Protein AF-A0A197KH32-F1 (afdb_monomer)

Foldseek 3Di:
DDDDDDDDDDDDDPDPDPPDPPDPPPVVQVPPPLSVLLVVLVVLLVCCVVDLDLVSLVVSLVVNVVSLVVSVVPDDPDDDPVNVVSNVVSVVSNVVSVVSSVVNSVVNVVVVVPPDDDDDDDDDDDDDDDPPDPVVVVVVVVVVVVLVVQLVVLLVVVCVVVVVHLDDDPVRLVVSCVRSVHDSVVVVVVSVVCCVVPVD

Structure (mmCIF, N/CA/C/O backbone):
data_AF-A0A197KH32-F1
#
_entry.id   AF-A0A197KH32-F1
#
loop_
_atom_site.group_PDB
_atom_site.id
_atom_site.type_symbol
_atom_site.label_atom_id
_atom_site.label_alt_id
_atom_site.label_comp_id
_atom_site.label_asym_id
_atom_site.label_entity_id
_atom_site.label_seq_id
_atom_site.pdbx_PDB_ins_code
_atom_site.Cartn_x
_atom_site.Cartn_y
_atom_site.Cartn_z
_atom_site.occupancy
_atom_site.B_iso_or_equiv
_atom_site.auth_seq_id
_atom_site.auth_comp_id
_atom_site.auth_asym_id
_atom_site.auth_atom_id
_atom_site.pdbx_PDB_model_num
ATOM 1 N N . MET A 1 1 ? 82.633 -32.600 46.223 1.00 41.62 1 MET A N 1
ATOM 2 C CA . MET A 1 1 ? 83.339 -31.882 45.142 1.00 41.62 1 MET A CA 1
ATOM 3 C C . MET A 1 1 ? 82.750 -32.321 43.809 1.00 41.62 1 MET A C 1
ATOM 5 O O . MET A 1 1 ? 82.543 -33.512 43.620 1.00 41.62 1 MET A O 1
ATOM 9 N N . LEU A 1 2 ? 82.382 -31.350 42.969 1.00 47.22 2 LEU A N 1
ATOM 10 C CA . LEU A 1 2 ? 81.800 -31.505 41.630 1.00 47.22 2 LEU A CA 1
ATOM 11 C C . LEU A 1 2 ? 82.790 -32.155 40.656 1.00 47.22 2 LEU A C 1
ATOM 13 O O . LEU A 1 2 ? 83.913 -31.682 40.611 1.00 47.22 2 LEU A O 1
ATOM 17 N N . PHE A 1 3 ? 82.330 -33.080 39.805 1.00 40.97 3 PHE A N 1
ATOM 18 C CA . PHE A 1 3 ? 82.766 -33.241 38.403 1.00 40.97 3 PHE A CA 1
ATOM 19 C C . PHE A 1 3 ? 81.639 -33.931 37.587 1.00 40.97 3 PHE A C 1
ATOM 21 O O . PHE A 1 3 ? 80.756 -34.557 38.177 1.00 40.97 3 PHE A O 1
ATOM 28 N N . PRO A 1 4 ? 81.561 -33.719 36.259 1.00 51.44 4 PRO A N 1
ATOM 29 C CA . PRO A 1 4 ? 80.324 -33.378 35.562 1.00 51.44 4 PRO A CA 1
ATOM 30 C C . PRO A 1 4 ? 79.765 -34.528 34.712 1.00 51.44 4 PRO A C 1
ATOM 32 O O . PRO A 1 4 ? 80.505 -35.360 34.192 1.00 51.44 4 PRO A O 1
ATOM 35 N N . LYS A 1 5 ? 78.440 -34.542 34.518 1.00 49.88 5 LYS A N 1
ATOM 36 C CA . LYS A 1 5 ? 77.757 -35.451 33.581 1.00 49.88 5 LYS A CA 1
ATOM 37 C C . LYS A 1 5 ? 77.693 -34.853 32.159 1.00 49.88 5 LYS A C 1
ATOM 39 O O . LYS A 1 5 ? 77.597 -33.633 32.020 1.00 49.88 5 LYS A O 1
ATOM 44 N N . PRO A 1 6 ? 77.752 -35.697 31.110 1.00 45.75 6 PRO A N 1
ATOM 45 C CA . PRO A 1 6 ? 77.984 -35.289 29.723 1.00 45.75 6 PRO A CA 1
ATOM 46 C C . PRO A 1 6 ? 76.754 -34.662 29.046 1.00 45.75 6 PRO A C 1
ATOM 48 O O . PRO A 1 6 ? 75.613 -35.051 29.295 1.00 45.75 6 PRO A O 1
ATOM 51 N N . LYS A 1 7 ? 77.007 -33.706 28.141 1.00 52.25 7 LYS A N 1
ATOM 52 C CA . LYS A 1 7 ? 76.008 -33.060 27.276 1.00 52.25 7 LYS A CA 1
ATOM 53 C C . LYS A 1 7 ? 75.576 -34.018 26.159 1.00 52.25 7 LYS A C 1
ATOM 55 O O . LYS A 1 7 ? 76.369 -34.320 25.274 1.00 52.25 7 LYS A O 1
ATOM 60 N N . ILE A 1 8 ? 74.312 -34.431 26.171 1.00 48.22 8 ILE A N 1
ATOM 61 C CA . ILE A 1 8 ? 73.638 -35.087 25.039 1.00 48.22 8 ILE A CA 1
ATOM 62 C C . ILE A 1 8 ? 72.752 -34.023 24.363 1.00 48.22 8 ILE A C 1
ATOM 64 O O . ILE A 1 8 ? 71.991 -33.352 25.064 1.00 48.22 8 ILE A O 1
ATOM 68 N N . PRO A 1 9 ? 72.842 -33.803 23.038 1.00 45.91 9 PRO A N 1
ATOM 69 C CA . PRO A 1 9 ? 72.087 -32.748 22.370 1.00 45.91 9 PRO A CA 1
ATOM 70 C C . PRO A 1 9 ? 70.599 -33.112 22.245 1.00 45.91 9 PRO A C 1
ATOM 72 O O . PRO A 1 9 ? 70.230 -34.111 21.629 1.00 45.91 9 PRO A O 1
ATOM 75 N N . LEU A 1 10 ? 69.735 -32.267 22.815 1.00 45.53 10 LEU A N 1
ATOM 76 C CA . LEU A 1 10 ? 68.281 -32.357 22.687 1.00 45.53 10 LEU A CA 1
ATOM 77 C C . LEU A 1 10 ? 67.854 -32.077 21.238 1.00 45.53 10 LEU A C 1
ATOM 79 O O . LEU A 1 10 ? 67.981 -30.968 20.716 1.00 45.53 10 LEU A O 1
ATOM 83 N N . ARG A 1 11 ? 67.324 -33.122 20.601 1.00 42.19 11 ARG A N 1
ATOM 84 C CA . ARG A 1 11 ? 66.610 -33.110 19.322 1.00 42.19 11 ARG A CA 1
ATOM 85 C C . ARG A 1 11 ? 65.465 -32.092 19.396 1.00 42.19 11 ARG A C 1
ATOM 87 O O . ARG A 1 11 ? 64.535 -32.272 20.177 1.00 42.19 11 ARG A O 1
ATOM 94 N N . LYS A 1 12 ? 65.540 -31.024 18.593 1.00 45.50 12 LYS A N 1
ATOM 95 C CA . LYS A 1 12 ? 64.497 -29.991 18.481 1.00 45.50 12 LYS A CA 1
ATOM 96 C C . LYS A 1 12 ? 63.148 -30.652 18.172 1.00 45.50 12 LYS A C 1
ATOM 98 O O . LYS A 1 12 ? 62.961 -31.206 17.090 1.00 45.50 12 LYS A O 1
ATOM 103 N N . GLN A 1 13 ? 62.221 -30.598 19.126 1.00 41.75 13 GLN A N 1
ATOM 104 C CA . GLN A 1 13 ? 60.818 -30.917 18.896 1.00 41.75 13 GLN A CA 1
ATOM 105 C C . GLN A 1 13 ? 60.255 -29.883 17.918 1.00 41.75 13 GLN A C 1
ATOM 107 O O . GLN A 1 13 ? 60.201 -28.690 18.209 1.00 41.75 13 GLN A O 1
ATOM 112 N N . LYS A 1 14 ? 59.874 -30.351 16.729 1.00 40.22 14 LYS A N 1
ATOM 113 C CA . LYS A 1 14 ? 59.107 -29.587 15.749 1.00 40.22 14 LYS A CA 1
ATOM 114 C C . LYS A 1 14 ? 57.708 -29.416 16.344 1.00 40.22 14 LYS A C 1
ATOM 116 O O . LYS A 1 14 ? 56.915 -30.352 16.310 1.00 40.22 14 LYS A O 1
ATOM 121 N N . GLN A 1 15 ? 57.456 -28.270 16.976 1.00 36.50 15 GLN A N 1
ATOM 122 C CA . GLN A 1 15 ? 56.123 -27.903 17.441 1.00 36.50 15 GLN A CA 1
ATOM 123 C C . GLN A 1 15 ? 55.204 -27.860 16.220 1.00 36.50 15 GLN A C 1
ATOM 125 O O . GLN A 1 15 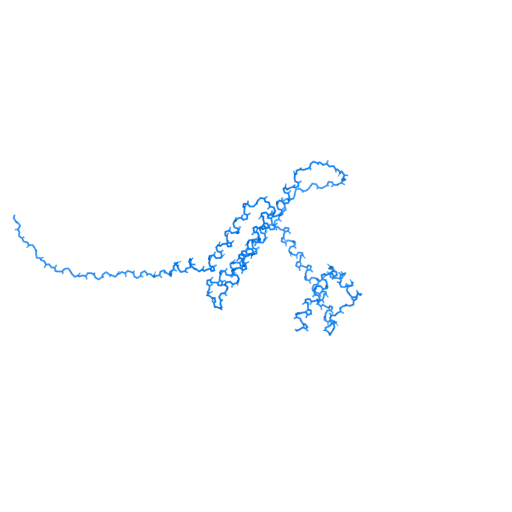? 55.388 -27.057 15.307 1.00 36.50 15 GLN A O 1
ATOM 130 N N . HIS A 1 16 ? 54.267 -28.797 16.175 1.00 36.19 16 HIS A N 1
ATOM 131 C CA . HIS A 1 16 ? 53.138 -28.751 15.269 1.00 36.19 16 HIS A CA 1
ATOM 132 C C . HIS A 1 16 ? 52.172 -27.736 15.888 1.00 36.19 16 HIS A C 1
ATOM 134 O O . HIS A 1 16 ? 51.441 -28.071 16.818 1.00 36.19 16 HIS A O 1
ATOM 140 N N . GLU A 1 17 ? 52.231 -26.475 15.454 1.00 38.25 17 GLU A N 1
ATOM 141 C CA . GLU A 1 17 ? 51.150 -25.541 15.767 1.00 38.25 17 GLU A CA 1
ATOM 142 C C . GLU A 1 17 ? 49.857 -26.084 15.140 1.00 38.25 17 GLU A C 1
ATOM 144 O O . GLU A 1 17 ? 49.863 -26.468 13.962 1.00 38.25 17 GLU A O 1
ATOM 149 N N . PRO A 1 18 ? 48.740 -26.142 15.883 1.00 39.41 18 PRO A N 1
ATOM 150 C CA . PRO A 1 18 ? 47.454 -26.387 15.268 1.00 39.41 18 PRO A CA 1
ATOM 151 C C . PRO A 1 18 ? 47.146 -25.178 14.388 1.00 39.41 18 PRO A C 1
ATOM 153 O O . PRO A 1 18 ? 47.041 -24.051 14.868 1.00 39.41 18 PRO A O 1
ATOM 156 N N . THR A 1 19 ? 47.031 -25.410 13.083 1.00 48.41 19 THR A N 1
ATOM 157 C CA . THR A 1 19 ? 46.542 -24.420 12.127 1.00 48.41 19 THR A CA 1
ATOM 158 C C . THR A 1 19 ? 45.123 -24.030 12.537 1.00 48.41 19 THR A C 1
ATOM 160 O O . THR A 1 19 ? 44.156 -24.690 12.163 1.00 48.41 19 THR A O 1
ATOM 163 N N . SER A 1 20 ? 45.003 -22.978 13.350 1.00 40.75 20 SER A N 1
ATOM 164 C CA . SER A 1 20 ? 43.729 -22.325 13.623 1.00 40.75 20 SER A CA 1
ATOM 165 C C . SER A 1 20 ? 43.112 -21.940 12.281 1.00 40.75 20 SER A C 1
ATOM 167 O O . SER A 1 20 ? 43.787 -21.284 11.476 1.00 40.75 20 SER A O 1
ATOM 169 N N . PRO A 1 21 ? 41.856 -22.326 11.996 1.00 45.25 21 PRO A N 1
ATOM 170 C CA . PRO A 1 21 ? 41.176 -21.822 10.819 1.00 45.25 21 PRO A CA 1
ATOM 171 C C . PRO A 1 21 ? 41.134 -20.300 10.955 1.00 45.25 21 PRO A C 1
ATOM 173 O O . PRO A 1 21 ? 40.605 -19.781 11.939 1.00 45.25 21 PRO A O 1
ATOM 176 N N . ARG A 1 22 ? 41.744 -19.579 10.003 1.00 47.00 22 ARG A N 1
ATOM 177 C CA . ARG A 1 22 ? 41.585 -18.125 9.901 1.00 47.00 22 ARG A CA 1
ATOM 178 C C . ARG A 1 22 ? 40.089 -17.851 9.893 1.00 47.00 22 ARG A C 1
ATOM 180 O O . ARG A 1 22 ? 39.411 -18.170 8.918 1.00 47.00 22 ARG A O 1
ATOM 187 N N . LEU A 1 23 ? 39.589 -17.283 10.986 1.00 46.09 23 LEU A N 1
ATOM 188 C CA . LEU A 1 23 ? 38.270 -16.678 11.007 1.00 46.09 23 LEU A CA 1
ATOM 189 C C . LEU A 1 23 ? 38.230 -15.685 9.834 1.00 46.09 23 LEU A C 1
ATOM 191 O O . LEU A 1 23 ? 39.181 -14.908 9.681 1.00 46.09 23 LEU A O 1
ATOM 195 N N . PRO A 1 24 ? 37.204 -15.723 8.967 1.00 48.09 24 PRO A N 1
ATOM 196 C CA . PRO A 1 24 ? 37.062 -14.711 7.933 1.00 48.09 24 PRO A CA 1
ATOM 197 C C . PRO A 1 24 ? 37.038 -13.345 8.624 1.00 48.09 24 PRO A C 1
ATOM 199 O O . PRO A 1 24 ? 36.300 -13.162 9.586 1.00 48.09 24 PRO A O 1
ATOM 202 N N . ASN A 1 25 ? 37.904 -12.434 8.174 1.00 45.22 25 ASN A N 1
ATOM 203 C CA . ASN A 1 25 ? 38.092 -11.083 8.707 1.00 45.22 25 ASN A CA 1
ATOM 204 C C . ASN A 1 25 ? 36.747 -10.424 9.081 1.00 45.22 25 ASN A C 1
ATOM 206 O O . ASN A 1 25 ? 36.067 -9.870 8.217 1.00 45.22 25 ASN A O 1
ATOM 210 N N . LEU A 1 26 ? 36.377 -10.435 10.369 1.00 47.66 26 LEU A N 1
ATOM 211 C CA . LEU A 1 26 ? 35.220 -9.680 10.879 1.00 47.66 26 LEU A CA 1
ATOM 212 C C . LEU A 1 26 ? 35.415 -8.160 10.700 1.00 47.66 26 LEU A C 1
ATOM 214 O O . LEU A 1 26 ? 34.443 -7.411 10.646 1.00 47.66 26 LEU A O 1
ATOM 218 N N . GLU A 1 27 ? 36.662 -7.722 10.529 1.00 47.75 27 GLU A N 1
ATOM 219 C CA . GLU A 1 27 ? 37.072 -6.338 10.263 1.00 47.75 27 GLU A CA 1
ATOM 220 C C . GLU A 1 27 ? 36.573 -5.800 8.905 1.00 47.75 27 GLU A C 1
ATOM 222 O O . GLU A 1 27 ? 36.441 -4.593 8.727 1.00 47.75 27 GLU A O 1
ATOM 227 N N . MET A 1 28 ? 36.246 -6.667 7.934 1.00 48.91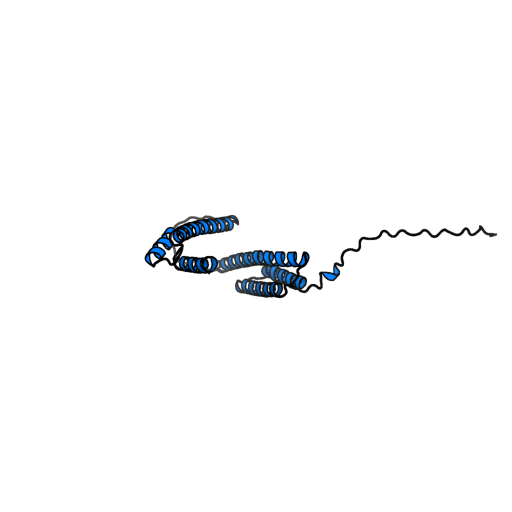 28 MET A N 1
ATOM 228 C CA . MET A 1 28 ? 35.796 -6.218 6.603 1.00 48.91 28 MET A CA 1
ATOM 229 C C . MET A 1 28 ? 34.298 -5.872 6.548 1.00 48.91 28 MET A C 1
ATOM 231 O O . MET A 1 28 ? 33.876 -5.147 5.650 1.00 48.91 28 MET A O 1
ATOM 235 N N . CYS A 1 29 ? 33.482 -6.346 7.498 1.00 46.78 29 CYS A N 1
ATOM 236 C CA . CYS A 1 29 ? 32.042 -6.045 7.523 1.00 46.78 29 CYS A CA 1
ATOM 237 C C . CYS A 1 29 ? 31.711 -4.685 8.159 1.00 46.78 29 CYS A C 1
ATOM 239 O O . CYS A 1 29 ? 30.707 -4.077 7.794 1.00 46.78 29 CYS A O 1
ATOM 241 N N . SER A 1 30 ? 32.544 -4.177 9.075 1.00 53.00 30 SER A N 1
ATOM 242 C CA . SER A 1 30 ? 32.293 -2.911 9.788 1.00 53.00 30 SER A CA 1
ATOM 243 C C . SER A 1 30 ? 32.530 -1.660 8.930 1.00 53.00 30 SER A C 1
ATOM 245 O O . SER A 1 30 ? 32.048 -0.584 9.274 1.00 53.00 30 SER A O 1
ATOM 247 N N . SER A 1 31 ? 33.225 -1.808 7.797 1.00 56.00 31 SER A N 1
ATOM 248 C CA . SER A 1 31 ? 33.563 -0.712 6.878 1.00 56.00 31 SER A CA 1
ATOM 249 C C . SER A 1 31 ? 32.670 -0.658 5.630 1.00 56.00 31 SER A C 1
ATOM 251 O O . SER A 1 31 ? 32.837 0.237 4.804 1.00 56.00 31 SER A O 1
ATOM 253 N N . SER A 1 32 ? 31.719 -1.591 5.469 1.00 71.06 32 SER A N 1
ATOM 254 C CA . SER A 1 32 ? 30.773 -1.555 4.347 1.00 71.06 32 SER A CA 1
ATOM 255 C C . SER A 1 32 ? 29.779 -0.399 4.538 1.00 71.06 32 SER A C 1
ATOM 257 O O . SER A 1 32 ? 29.033 -0.399 5.526 1.00 71.06 32 SER A O 1
ATOM 259 N N . PRO A 1 33 ? 29.699 0.568 3.600 1.00 76.38 33 PRO A N 1
ATOM 260 C CA . PRO A 1 33 ? 28.746 1.677 3.682 1.00 76.38 33 PRO A CA 1
ATOM 261 C C . PRO A 1 33 ? 27.297 1.202 3.838 1.00 76.38 33 PRO A C 1
ATOM 263 O O . PRO A 1 33 ? 26.509 1.825 4.547 1.00 76.38 33 PRO A O 1
ATOM 266 N N . LEU A 1 34 ? 26.960 0.059 3.233 1.00 83.38 34 LEU A N 1
ATOM 267 C CA . LEU A 1 34 ? 25.636 -0.547 3.325 1.00 83.38 34 LEU A CA 1
ATOM 268 C C . LEU A 1 34 ? 25.334 -1.043 4.746 1.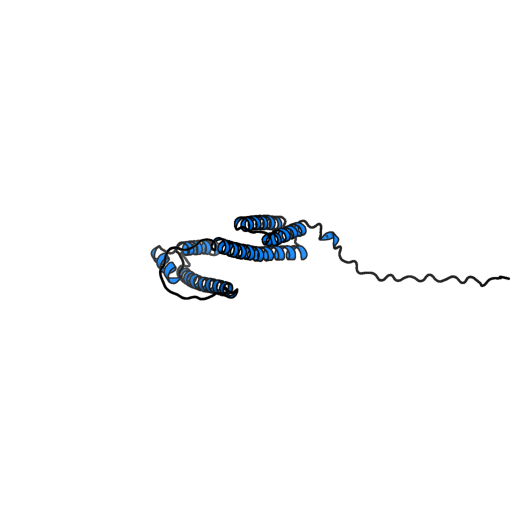00 83.38 34 LEU A C 1
ATOM 270 O O . LEU A 1 34 ? 24.235 -0.832 5.258 1.00 83.38 34 LEU A O 1
ATOM 274 N N . PHE A 1 35 ? 26.312 -1.671 5.402 1.00 85.69 35 PHE A N 1
ATOM 275 C CA . PHE A 1 35 ? 26.167 -2.152 6.775 1.00 85.69 35 PHE A CA 1
ATOM 276 C C . PHE A 1 35 ? 25.941 -0.989 7.751 1.00 85.69 35 PHE A C 1
ATOM 278 O O . PHE A 1 35 ? 25.033 -1.047 8.579 1.00 85.69 35 PHE A O 1
ATOM 285 N N . LEU A 1 36 ? 26.694 0.105 7.591 1.00 86.25 36 LEU A N 1
ATOM 286 C CA . LEU A 1 36 ? 26.524 1.344 8.360 1.00 86.25 36 LEU A CA 1
ATOM 287 C C . LEU A 1 36 ? 25.121 1.941 8.182 1.00 86.25 36 LEU A C 1
ATOM 289 O O . LEU A 1 36 ? 24.449 2.262 9.164 1.00 86.25 36 LEU A O 1
ATOM 293 N N . GLN A 1 37 ? 24.640 2.037 6.941 1.00 88.12 37 GLN A N 1
ATOM 294 C CA . GLN A 1 37 ? 23.303 2.559 6.652 1.00 88.12 37 GLN A CA 1
ATOM 295 C C . GLN A 1 37 ? 22.190 1.669 7.230 1.00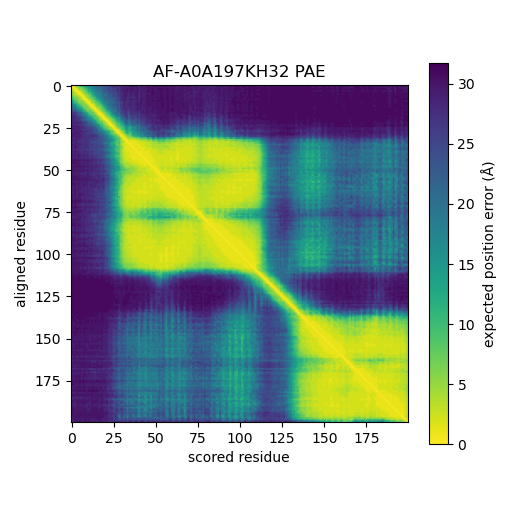 88.12 37 GLN A C 1
ATOM 297 O O . GLN A 1 37 ? 21.221 2.175 7.799 1.00 88.12 37 GLN A O 1
ATOM 302 N N . VAL A 1 38 ? 22.327 0.341 7.154 1.00 89.94 38 VAL A N 1
ATOM 303 C CA . VAL A 1 38 ? 21.383 -0.583 7.806 1.00 89.94 38 VAL A CA 1
ATOM 304 C C . VAL A 1 38 ? 21.459 -0.461 9.333 1.00 89.94 38 VAL A C 1
ATOM 306 O O . VAL A 1 38 ? 20.425 -0.493 10.002 1.00 89.94 38 VAL A O 1
ATOM 309 N N . GLY A 1 39 ? 22.644 -0.225 9.899 1.00 90.88 39 GLY A N 1
ATOM 310 C CA . GLY A 1 39 ? 22.815 0.119 11.311 1.00 90.88 39 GLY A CA 1
ATOM 311 C C . GLY A 1 39 ? 22.062 1.396 11.705 1.00 90.88 39 GLY A C 1
ATOM 312 O O . GLY A 1 39 ? 21.343 1.409 12.707 1.00 90.88 39 GLY A O 1
ATOM 313 N N . HIS A 1 40 ? 22.132 2.448 10.884 1.00 91.94 40 HIS A N 1
ATOM 314 C CA . HIS A 1 40 ? 21.354 3.674 11.089 1.00 91.94 40 HIS A CA 1
ATOM 315 C C . HIS A 1 40 ? 19.840 3.422 11.033 1.00 91.94 40 HIS A C 1
ATOM 317 O O . HIS A 1 40 ? 19.103 3.968 11.860 1.00 91.94 40 HIS A O 1
ATOM 323 N N . LEU A 1 41 ? 19.362 2.551 10.134 1.00 93.38 41 LEU A N 1
ATOM 324 C CA . LEU A 1 41 ? 17.954 2.134 10.115 1.00 93.38 41 LEU A CA 1
ATOM 325 C C . LEU A 1 41 ? 17.528 1.503 11.442 1.00 93.38 41 LEU A C 1
ATOM 327 O O . LEU A 1 41 ? 16.472 1.856 11.970 1.00 93.38 41 LEU A O 1
ATOM 331 N N . PHE A 1 42 ? 18.344 0.611 12.008 1.00 94.81 42 PHE A N 1
ATOM 332 C CA . PHE A 1 42 ? 18.076 0.015 13.320 1.00 94.81 42 PHE A CA 1
ATOM 333 C C . PHE A 1 42 ? 18.081 1.051 14.449 1.00 94.81 42 PHE A C 1
ATOM 335 O O . PHE A 1 42 ? 17.236 0.987 15.343 1.00 94.81 42 PHE A O 1
ATOM 342 N N . ALA A 1 43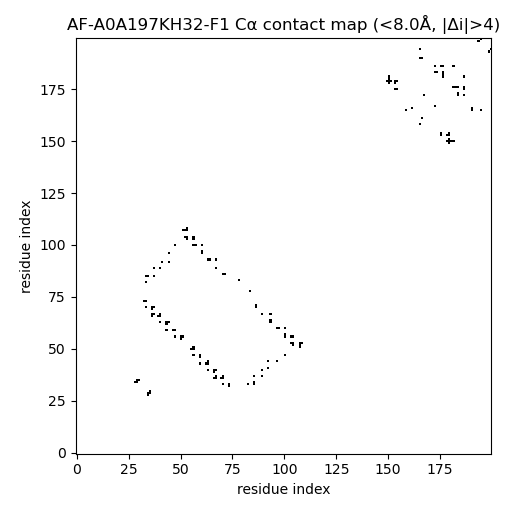 ? 18.985 2.030 14.415 1.00 93.81 43 ALA A N 1
ATOM 343 C CA . ALA A 1 43 ? 19.012 3.098 15.410 1.00 93.81 43 ALA A CA 1
ATOM 344 C C . ALA A 1 43 ? 17.726 3.944 15.369 1.00 93.81 43 ALA A C 1
ATOM 346 O O . ALA A 1 43 ? 17.108 4.189 16.408 1.00 93.81 43 ALA A O 1
ATOM 347 N N . ILE A 1 44 ? 17.272 4.334 14.170 1.00 93.31 44 ILE A N 1
ATOM 348 C CA . ILE A 1 44 ? 16.014 5.076 13.994 1.00 93.31 44 ILE A CA 1
ATOM 349 C C . ILE A 1 44 ? 14.821 4.220 14.430 1.00 93.31 44 ILE A C 1
ATOM 351 O O . ILE A 1 44 ? 13.946 4.726 15.136 1.00 93.31 44 ILE A O 1
ATOM 355 N N . PHE A 1 45 ? 14.821 2.931 14.068 1.00 94.94 45 PHE A N 1
ATOM 356 C CA . PHE A 1 45 ? 13.808 1.966 14.491 1.00 94.94 45 PHE A CA 1
ATOM 357 C C . PHE A 1 45 ? 13.664 1.950 16.011 1.00 94.94 45 PHE A C 1
ATOM 359 O O . PHE A 1 45 ? 12.558 2.096 16.507 1.00 94.94 45 PHE A O 1
ATOM 366 N N . ARG A 1 46 ? 14.764 1.826 16.763 1.00 93.62 46 ARG A N 1
ATOM 367 C CA . ARG A 1 46 ? 14.724 1.789 18.237 1.00 93.62 46 ARG A CA 1
ATOM 368 C C . ARG A 1 46 ? 14.303 3.123 18.851 1.00 93.62 46 ARG A C 1
ATOM 370 O O . ARG A 1 46 ? 13.635 3.149 19.878 1.00 93.62 46 ARG A O 1
ATOM 377 N N . ALA A 1 47 ? 14.644 4.241 18.212 1.00 92.81 47 ALA A N 1
ATOM 378 C CA . ALA A 1 47 ? 14.263 5.569 18.691 1.00 92.81 47 ALA A CA 1
ATOM 379 C C . ALA A 1 47 ? 12.741 5.810 18.680 1.00 92.81 47 ALA A C 1
ATOM 381 O O . ALA A 1 47 ? 12.273 6.772 19.292 1.00 92.81 47 ALA A O 1
ATOM 382 N N . ILE A 1 48 ? 11.954 4.958 18.009 1.00 93.12 48 ILE A N 1
ATOM 383 C CA . ILE A 1 48 ? 10.495 5.064 18.026 1.00 93.12 48 ILE A CA 1
ATOM 384 C C . ILE A 1 48 ? 9.925 4.894 19.432 1.00 93.12 48 ILE A C 1
ATOM 386 O O . ILE A 1 48 ? 8.925 5.540 19.739 1.00 93.12 48 ILE A O 1
ATOM 390 N N . ASP A 1 49 ? 10.559 4.099 20.301 1.00 89.75 49 ASP A N 1
ATOM 391 C CA . ASP A 1 49 ? 10.074 3.796 21.652 1.00 89.75 49 ASP A CA 1
ATOM 392 C C . ASP A 1 49 ? 10.051 5.039 22.550 1.00 89.75 49 ASP A C 1
ATOM 394 O O . ASP A 1 49 ? 9.119 5.209 23.334 1.00 89.75 49 ASP A O 1
ATOM 398 N N . GLY A 1 50 ? 10.964 5.988 22.328 1.00 89.81 50 GLY A N 1
ATOM 399 C CA . GLY A 1 50 ? 10.997 7.270 23.040 1.00 89.81 50 GLY A CA 1
ATOM 400 C C . GLY A 1 50 ? 9.993 8.320 22.544 1.00 89.81 50 GLY A C 1
ATOM 401 O O . GLY A 1 50 ? 9.831 9.358 23.179 1.00 89.81 50 GLY A O 1
ATOM 402 N N . ALA A 1 51 ? 9.308 8.102 21.416 1.00 90.88 51 ALA A N 1
ATOM 403 C CA . ALA A 1 51 ? 8.375 9.095 20.882 1.00 90.88 51 ALA A CA 1
ATOM 404 C C . ALA A 1 51 ? 7.090 9.184 21.729 1.00 90.88 51 ALA A C 1
ATOM 406 O O . ALA A 1 51 ? 6.337 8.218 21.809 1.00 90.88 51 ALA A O 1
ATOM 407 N N . SER A 1 52 ? 6.801 10.353 22.303 1.00 91.88 52 SER A N 1
ATOM 408 C CA . SER A 1 52 ? 5.598 10.610 23.117 1.00 91.88 52 SER A CA 1
ATOM 409 C C . SER A 1 52 ? 4.482 11.349 22.369 1.00 91.88 52 SER A C 1
ATOM 411 O O . SER A 1 52 ? 3.383 11.504 22.890 1.00 91.88 52 SER A O 1
ATOM 413 N N . THR A 1 53 ? 4.728 11.802 21.136 1.00 94.25 53 THR A N 1
ATOM 414 C CA . THR A 1 53 ? 3.755 12.563 20.338 1.00 94.25 53 THR A CA 1
ATOM 415 C C . THR A 1 53 ? 3.556 11.950 18.955 1.00 94.25 53 THR A C 1
ATOM 417 O O . THR A 1 53 ? 4.463 11.336 18.387 1.00 94.25 53 THR A O 1
ATOM 420 N N . VAL A 1 54 ? 2.368 12.151 18.371 1.00 91.56 54 VAL A N 1
ATOM 421 C CA . VAL A 1 54 ? 2.069 11.713 16.994 1.00 91.56 54 VAL A CA 1
ATOM 422 C C . VAL A 1 54 ? 3.051 12.344 16.002 1.00 91.56 54 VAL A C 1
ATOM 424 O O . VAL A 1 54 ? 3.537 11.663 15.102 1.00 91.56 54 VAL A O 1
ATOM 427 N N . GLN A 1 55 ? 3.402 13.619 16.195 1.00 91.50 55 GLN A N 1
ATOM 428 C CA . GLN A 1 55 ? 4.395 14.304 15.363 1.00 91.50 55 GLN A CA 1
ATOM 429 C C . GLN A 1 55 ? 5.793 13.693 15.510 1.00 91.50 55 GLN A C 1
ATOM 431 O O . GLN A 1 55 ? 6.467 13.483 14.504 1.00 91.50 55 GLN A O 1
ATOM 436 N N . GLY A 1 56 ? 6.204 13.324 16.728 1.00 93.06 56 GLY A N 1
ATOM 437 C CA . GLY A 1 56 ? 7.465 12.621 16.972 1.00 93.06 56 GLY A CA 1
ATOM 438 C C . GLY A 1 56 ? 7.534 11.274 16.249 1.00 93.06 56 GLY A C 1
ATOM 439 O O . GLY A 1 56 ? 8.530 10.977 15.589 1.00 93.06 56 GLY A O 1
ATOM 440 N N . VAL A 1 57 ? 6.443 10.500 16.279 1.00 94.44 57 VAL A N 1
ATOM 441 C CA . VAL A 1 57 ? 6.331 9.231 15.540 1.00 94.44 57 VAL A CA 1
ATOM 442 C C . VAL A 1 57 ? 6.433 9.450 14.028 1.00 94.44 57 VAL A C 1
ATOM 444 O O . VAL A 1 57 ? 7.195 8.760 13.352 1.00 94.44 57 VAL A O 1
ATOM 447 N N . MET A 1 58 ? 5.710 10.431 13.483 1.00 93.94 58 MET A N 1
ATOM 448 C CA . MET A 1 58 ? 5.739 10.726 12.046 1.00 93.94 58 MET A CA 1
ATOM 449 C C . MET A 1 58 ? 7.098 11.279 11.590 1.00 93.94 58 MET A C 1
ATOM 451 O O . MET A 1 58 ? 7.555 10.950 10.496 1.00 93.94 58 MET A O 1
ATOM 455 N N . SER A 1 59 ? 7.771 12.074 12.424 1.00 95.50 59 SER A N 1
ATOM 456 C CA . SER A 1 59 ? 9.131 12.565 12.173 1.00 95.50 59 SER A CA 1
ATOM 457 C C . SER A 1 59 ? 10.146 11.420 12.146 1.00 95.50 59 SER A C 1
ATOM 459 O O . SER A 1 59 ? 10.916 11.296 11.192 1.00 95.50 59 SER A O 1
ATOM 461 N N . ASN A 1 60 ? 10.089 10.510 13.127 1.00 96.19 60 ASN A N 1
ATOM 462 C CA . ASN A 1 60 ? 10.901 9.293 13.123 1.00 96.19 60 ASN A CA 1
ATOM 463 C C . ASN A 1 60 ? 10.634 8.458 11.856 1.00 96.19 60 ASN A C 1
ATOM 465 O O . ASN A 1 60 ? 11.573 8.063 11.163 1.00 96.19 60 ASN A O 1
ATOM 469 N N . ARG A 1 61 ? 9.360 8.293 11.469 1.00 96.25 61 ARG A N 1
ATOM 470 C CA . ARG A 1 61 ? 8.992 7.571 10.246 1.00 96.25 61 ARG A CA 1
ATOM 471 C C . ARG A 1 61 ? 9.604 8.187 8.987 1.00 96.25 61 ARG A C 1
ATOM 473 O O . ARG A 1 61 ? 10.101 7.435 8.153 1.00 96.25 61 ARG A O 1
ATOM 480 N N . LYS A 1 62 ? 9.596 9.518 8.860 1.00 95.06 62 LYS A N 1
ATOM 481 C CA . LYS A 1 62 ? 10.233 10.232 7.738 1.00 95.06 62 LYS A CA 1
ATOM 482 C C . LYS A 1 62 ? 11.745 9.996 7.696 1.00 95.06 62 LYS A C 1
ATOM 484 O O . LYS A 1 62 ? 12.284 9.699 6.634 1.00 95.06 62 LYS A O 1
ATOM 489 N N . ARG A 1 63 ? 12.421 10.075 8.849 1.00 95.38 63 ARG A N 1
ATOM 490 C CA . ARG A 1 63 ? 13.864 9.788 8.959 1.00 95.38 63 ARG A CA 1
ATOM 491 C C . ARG A 1 63 ? 14.181 8.354 8.538 1.00 95.38 63 ARG A C 1
ATOM 493 O O . ARG A 1 63 ? 15.137 8.127 7.805 1.00 95.38 63 ARG A O 1
ATOM 500 N N . PHE A 1 64 ? 13.350 7.399 8.954 1.00 96.00 64 PHE A N 1
ATOM 501 C CA . PHE A 1 64 ? 13.513 5.995 8.590 1.00 96.00 64 PHE A CA 1
ATOM 502 C C . PHE A 1 64 ? 13.389 5.782 7.076 1.00 96.00 64 PHE A C 1
ATOM 504 O O . PHE A 1 64 ? 14.213 5.092 6.485 1.00 96.00 64 PHE A O 1
ATOM 511 N N . THR A 1 65 ? 12.373 6.367 6.432 1.00 94.75 65 THR A N 1
ATOM 512 C CA . THR A 1 65 ? 12.183 6.209 4.981 1.00 94.75 65 THR A CA 1
ATOM 513 C C . THR A 1 65 ? 13.302 6.859 4.178 1.00 94.75 65 THR A C 1
ATOM 515 O O . THR A 1 65 ? 13.775 6.241 3.234 1.00 94.75 65 THR A O 1
ATOM 518 N N . ALA A 1 66 ? 13.788 8.033 4.592 1.00 93.50 66 ALA A N 1
ATOM 519 C CA . ALA A 1 66 ? 14.923 8.686 3.939 1.00 93.50 66 ALA A CA 1
ATOM 520 C C . ALA A 1 66 ? 16.202 7.830 4.020 1.00 93.50 66 ALA A C 1
ATOM 522 O O . ALA A 1 66 ? 16.871 7.603 3.015 1.00 93.50 66 ALA A O 1
ATOM 523 N N . CYS A 1 67 ? 16.495 7.266 5.195 1.00 93.94 67 CYS A N 1
ATOM 524 C CA . CYS A 1 67 ? 17.632 6.361 5.367 1.00 93.94 67 CYS A CA 1
ATOM 525 C C . CYS A 1 67 ? 17.473 5.069 4.536 1.00 93.94 67 CYS A C 1
ATOM 527 O O . CYS A 1 67 ? 18.435 4.564 3.964 1.00 93.94 67 CYS A O 1
ATOM 529 N N . LEU A 1 68 ? 16.249 4.552 4.387 1.00 92.75 68 LEU A N 1
ATOM 530 C CA . LEU A 1 68 ? 15.989 3.376 3.551 1.00 92.75 68 LEU A CA 1
ATOM 531 C C . LEU A 1 68 ? 16.206 3.672 2.061 1.00 92.75 68 LEU A C 1
ATOM 533 O O . LEU A 1 68 ? 16.696 2.816 1.327 1.00 92.75 68 LEU A O 1
ATOM 537 N N . GLU A 1 69 ? 15.842 4.868 1.608 1.00 91.38 69 GLU A N 1
ATOM 538 C CA . GLU A 1 69 ? 16.115 5.323 0.243 1.00 91.38 69 GLU A CA 1
ATOM 539 C C . GLU A 1 69 ? 17.622 5.457 -0.008 1.00 91.38 69 GLU A C 1
ATOM 541 O O . GLU A 1 69 ? 18.095 5.103 -1.086 1.00 91.38 69 GLU A O 1
ATOM 546 N N . GLU A 1 70 ? 18.402 5.884 0.991 1.00 89.25 70 GLU A N 1
ATOM 547 C CA . GLU A 1 70 ? 19.868 5.887 0.912 1.00 89.25 70 GLU A CA 1
ATOM 548 C C . GLU A 1 70 ? 20.452 4.487 0.740 1.00 89.25 70 GLU A C 1
ATOM 550 O O . GLU A 1 70 ? 21.276 4.293 -0.155 1.00 89.25 70 GLU A O 1
ATOM 555 N N . VAL A 1 71 ? 19.964 3.512 1.513 1.00 88.38 71 VAL A N 1
ATOM 556 C CA . VAL A 1 71 ? 20.322 2.091 1.364 1.00 88.38 71 VAL A CA 1
ATOM 557 C C . VAL A 1 71 ? 20.014 1.599 -0.052 1.00 88.38 71 VAL A C 1
ATOM 559 O O . VAL A 1 71 ? 20.826 0.922 -0.676 1.00 88.38 71 VAL A O 1
ATOM 562 N N . GLN A 1 72 ? 18.847 1.955 -0.595 1.00 88.88 72 GLN A N 1
ATOM 563 C CA . GLN A 1 72 ? 18.438 1.551 -1.945 1.00 88.88 72 GLN A CA 1
ATOM 564 C C . GLN A 1 72 ? 19.272 2.203 -3.048 1.00 88.88 72 GLN A C 1
ATOM 566 O O . GLN A 1 72 ? 19.541 1.560 -4.063 1.00 88.88 72 GLN A O 1
ATOM 571 N N . ARG A 1 73 ? 19.686 3.457 -2.856 1.00 87.00 73 ARG A N 1
ATOM 572 C CA . ARG A 1 73 ? 20.531 4.194 -3.801 1.00 87.00 73 ARG A CA 1
ATOM 573 C C . ARG A 1 73 ? 21.963 3.678 -3.807 1.00 87.00 73 ARG A C 1
ATOM 575 O O . ARG A 1 73 ? 22.582 3.622 -4.861 1.00 87.00 73 ARG A O 1
ATOM 582 N N . ALA A 1 74 ? 22.471 3.273 -2.647 1.00 80.88 74 ALA A N 1
ATOM 583 C CA . ALA A 1 74 ? 23.812 2.724 -2.477 1.00 80.88 74 ALA A CA 1
ATOM 584 C C . ALA A 1 74 ? 23.937 1.262 -2.943 1.00 80.88 74 ALA A C 1
ATOM 586 O O . ALA A 1 74 ? 24.849 0.568 -2.516 1.00 80.88 74 ALA A O 1
ATOM 587 N N . ARG A 1 75 ? 23.026 0.767 -3.791 1.00 83.31 75 ARG A N 1
ATOM 588 C CA . ARG A 1 75 ? 23.000 -0.620 -4.264 1.00 83.31 75 ARG A CA 1
ATOM 589 C C . ARG A 1 75 ? 24.086 -0.865 -5.328 1.00 83.31 75 ARG A C 1
ATOM 591 O O . ARG A 1 75 ? 23.906 -0.394 -6.452 1.00 83.31 75 ARG A O 1
ATOM 598 N N . PRO A 1 76 ? 25.162 -1.630 -5.045 1.00 77.38 76 PRO A N 1
ATOM 599 C CA . PRO A 1 76 ? 26.124 -1.996 -6.074 1.00 77.38 76 PRO A CA 1
ATOM 600 C C . PRO A 1 76 ? 25.523 -2.853 -7.202 1.00 77.38 76 PRO A C 1
ATOM 602 O O . PRO A 1 76 ? 24.537 -3.571 -6.995 1.00 77.38 76 PRO A O 1
ATOM 605 N N . PRO A 1 77 ? 26.134 -2.806 -8.403 1.00 76.06 77 PRO A N 1
ATOM 606 C CA . PRO A 1 77 ? 25.695 -3.575 -9.569 1.00 76.06 77 PRO A CA 1
ATOM 607 C C . PRO A 1 77 ? 25.820 -5.092 -9.363 1.00 76.06 77 PRO A C 1
ATOM 609 O O . PRO A 1 77 ? 25.015 -5.853 -9.895 1.00 76.06 77 PRO A O 1
ATOM 612 N N . HIS A 1 78 ? 26.786 -5.530 -8.551 1.00 82.50 78 HIS A N 1
ATOM 613 C CA . HIS A 1 78 ? 26.956 -6.916 -8.132 1.00 82.50 78 HIS A CA 1
ATOM 614 C C . HIS A 1 78 ? 26.853 -6.996 -6.606 1.00 82.50 78 HIS A C 1
ATOM 616 O O . HIS A 1 78 ? 27.596 -6.313 -5.908 1.00 82.50 78 HIS A O 1
ATOM 622 N N . MET A 1 79 ? 25.923 -7.811 -6.104 1.00 78.00 79 MET A N 1
ATOM 623 C CA . MET A 1 79 ? 25.667 -7.985 -4.669 1.00 78.00 79 MET A CA 1
ATOM 624 C C . MET A 1 79 ? 26.160 -9.356 -4.231 1.00 78.00 79 MET A C 1
ATOM 626 O O . MET A 1 79 ? 25.754 -10.367 -4.824 1.00 78.00 79 MET A O 1
ATOM 630 N N . ASP A 1 80 ? 26.959 -9.405 -3.173 1.00 85.94 80 ASP A N 1
ATOM 631 C CA . ASP A 1 80 ? 27.277 -10.674 -2.528 1.00 85.94 80 ASP A CA 1
ATOM 632 C C . ASP A 1 80 ? 26.075 -11.204 -1.708 1.00 85.94 80 ASP A C 1
ATOM 634 O O . ASP A 1 80 ? 24.976 -10.632 -1.692 1.00 85.94 80 ASP A O 1
ATOM 638 N N . THR A 1 81 ? 26.232 -12.368 -1.077 1.00 87.56 81 THR A N 1
ATOM 639 C CA . THR A 1 81 ? 25.171 -12.973 -0.254 1.00 87.56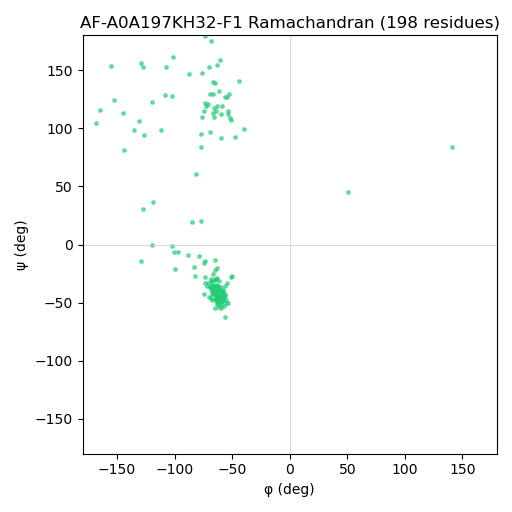 81 THR A CA 1
ATOM 640 C C . THR A 1 81 ? 24.828 -12.117 0.971 1.00 87.56 81 THR A C 1
ATOM 642 O O . THR A 1 81 ? 23.657 -12.039 1.352 1.00 87.56 81 THR A O 1
ATOM 645 N N . SER A 1 82 ? 25.821 -11.451 1.559 1.00 84.38 82 SER A N 1
ATOM 646 C CA . SER A 1 82 ? 25.673 -10.598 2.741 1.00 84.38 82 SER A CA 1
ATOM 647 C C . SER A 1 82 ? 24.896 -9.326 2.407 1.00 84.38 82 SER A C 1
ATOM 649 O O . SER A 1 82 ? 23.939 -8.988 3.102 1.00 84.38 82 SER A O 1
ATOM 651 N N . ASP A 1 83 ? 25.217 -8.677 1.291 1.00 85.44 83 ASP A N 1
ATOM 652 C CA . ASP A 1 83 ? 24.506 -7.515 0.768 1.00 85.44 83 ASP A CA 1
ATOM 653 C C . ASP A 1 83 ? 23.040 -7.854 0.509 1.00 85.44 83 ASP A C 1
ATOM 655 O O . ASP A 1 83 ? 22.134 -7.154 0.967 1.00 85.44 83 ASP A O 1
ATOM 659 N N . LYS A 1 84 ? 22.777 -8.978 -0.172 1.00 86.94 84 LYS A N 1
ATOM 660 C CA . LYS A 1 84 ? 21.405 -9.455 -0.405 1.00 86.94 84 LYS A CA 1
ATOM 661 C C . LYS A 1 84 ? 20.656 -9.612 0.918 1.00 86.94 84 LYS A C 1
ATOM 663 O O . LYS A 1 84 ? 19.533 -9.115 1.036 1.00 86.94 84 LYS A O 1
ATOM 668 N N . ALA A 1 85 ? 21.272 -10.250 1.915 1.00 88.06 85 ALA A N 1
ATOM 669 C CA . ALA A 1 85 ? 20.684 -10.410 3.241 1.00 88.06 85 ALA A CA 1
ATOM 670 C C . ALA A 1 85 ? 20.387 -9.056 3.909 1.00 88.06 85 ALA A C 1
ATOM 672 O O . ALA A 1 85 ? 19.292 -8.876 4.444 1.00 88.06 85 ALA A O 1
ATOM 673 N N . LEU A 1 86 ? 21.287 -8.074 3.802 1.00 89.75 86 LEU A N 1
ATOM 674 C CA . LEU A 1 86 ? 21.087 -6.716 4.317 1.00 89.75 86 LEU A CA 1
ATOM 675 C C . LEU A 1 86 ? 19.902 -6.008 3.646 1.00 89.75 86 LEU A C 1
ATOM 677 O O . LEU A 1 86 ? 19.065 -5.432 4.340 1.00 89.75 86 LEU A O 1
ATOM 681 N N . PHE A 1 87 ? 19.750 -6.105 2.322 1.00 89.81 87 PHE A N 1
ATOM 682 C CA . PHE A 1 87 ? 18.589 -5.540 1.620 1.00 89.81 87 PHE A CA 1
ATOM 683 C C . PHE A 1 87 ? 17.274 -6.218 2.012 1.00 89.81 87 PHE A C 1
ATOM 685 O O . PHE A 1 87 ? 16.250 -5.547 2.183 1.00 89.81 87 PHE A O 1
ATOM 692 N N . HIS A 1 88 ? 17.275 -7.545 2.156 1.00 89.25 88 HIS A N 1
ATOM 693 C CA . HIS A 1 88 ? 16.111 -8.277 2.657 1.00 89.25 88 HIS A CA 1
ATOM 694 C C . HIS A 1 88 ? 15.773 -7.876 4.100 1.00 89.25 88 HIS A C 1
ATOM 696 O O . HIS A 1 88 ? 14.601 -7.636 4.410 1.00 89.25 88 HIS A O 1
ATOM 702 N N . GLY A 1 89 ? 16.788 -7.711 4.949 1.00 90.75 89 GLY A N 1
ATOM 703 C CA . GLY A 1 89 ? 16.658 -7.191 6.307 1.00 90.75 89 GLY A CA 1
ATOM 704 C C . GLY A 1 89 ? 16.064 -5.783 6.334 1.00 90.75 89 GLY A C 1
ATOM 705 O O . GLY A 1 89 ? 15.064 -5.556 7.010 1.00 90.75 89 GLY A O 1
ATOM 706 N N . ALA A 1 90 ? 16.585 -4.859 5.525 1.00 91.69 90 ALA A N 1
ATOM 707 C CA . ALA A 1 90 ? 16.099 -3.482 5.426 1.00 91.69 90 ALA A CA 1
ATOM 708 C C . ALA A 1 90 ? 14.630 -3.400 4.966 1.00 91.69 90 ALA A C 1
ATOM 710 O O . ALA A 1 90 ? 13.840 -2.625 5.512 1.00 91.69 90 ALA A O 1
ATOM 711 N N . ARG A 1 91 ? 14.219 -4.237 4.000 1.00 91.38 91 ARG A N 1
ATOM 712 C CA . ARG A 1 91 ? 12.808 -4.341 3.576 1.00 91.38 91 ARG A CA 1
ATOM 713 C C . ARG A 1 91 ? 11.911 -4.868 4.694 1.00 91.38 91 ARG A C 1
ATOM 715 O O . ARG A 1 91 ? 10.826 -4.326 4.906 1.00 91.38 91 ARG A O 1
ATOM 722 N N . SER A 1 92 ? 12.370 -5.891 5.408 1.00 93.25 92 SER A N 1
ATOM 723 C CA . SER A 1 92 ? 11.634 -6.480 6.531 1.00 93.25 92 SER A CA 1
ATOM 724 C C . SER A 1 92 ? 11.466 -5.463 7.662 1.00 93.25 92 SER A C 1
ATOM 726 O O . SER A 1 92 ? 10.349 -5.218 8.117 1.00 93.25 92 SER A O 1
ATOM 728 N N . LEU A 1 93 ? 12.549 -4.769 8.025 1.00 93.88 93 LEU A N 1
ATOM 729 C CA . LEU A 1 93 ? 12.543 -3.668 8.989 1.00 93.88 93 LEU A CA 1
ATOM 730 C C . LEU A 1 93 ? 11.573 -2.559 8.598 1.00 93.88 93 LEU A C 1
ATOM 732 O O . LEU A 1 93 ? 10.845 -2.063 9.450 1.00 93.88 93 LEU A O 1
ATOM 736 N N . ASN A 1 94 ? 11.516 -2.183 7.320 1.00 94.81 94 ASN A N 1
ATOM 737 C CA . ASN A 1 94 ? 10.582 -1.161 6.858 1.00 94.81 94 ASN A CA 1
ATOM 738 C C . ASN A 1 94 ? 9.118 -1.542 7.103 1.00 94.81 94 ASN A C 1
ATOM 740 O O . ASN A 1 94 ? 8.333 -0.684 7.519 1.00 94.81 94 ASN A O 1
ATOM 744 N N . SER A 1 95 ? 8.764 -2.809 6.861 1.00 92.06 95 SER A N 1
ATOM 745 C CA . SER A 1 95 ? 7.419 -3.325 7.131 1.00 92.06 95 SER A CA 1
ATOM 746 C C . SER A 1 95 ? 7.103 -3.262 8.624 1.00 92.06 95 SER A C 1
ATOM 748 O O . SER A 1 95 ? 6.103 -2.662 9.011 1.00 92.06 95 SER A O 1
ATOM 750 N N . ILE A 1 96 ? 7.998 -3.794 9.462 1.00 94.06 96 ILE A N 1
ATOM 751 C CA . ILE A 1 96 ? 7.821 -3.824 10.921 1.00 94.06 96 ILE A CA 1
ATOM 752 C C . ILE A 1 96 ? 7.721 -2.399 11.479 1.00 94.06 96 ILE A C 1
ATOM 754 O O . ILE A 1 96 ? 6.818 -2.089 12.253 1.00 94.06 96 ILE A O 1
ATOM 758 N N . HIS A 1 97 ? 8.612 -1.505 11.049 1.00 94.88 97 HIS A N 1
ATOM 759 C CA . HIS A 1 97 ? 8.642 -0.125 11.519 1.00 94.88 97 HIS A CA 1
ATOM 760 C C . HIS A 1 97 ? 7.361 0.629 11.159 1.00 94.88 97 HIS A C 1
ATOM 762 O O . HIS A 1 97 ? 6.830 1.386 11.967 1.00 94.88 97 HIS A O 1
ATOM 768 N N . ARG A 1 98 ? 6.833 0.415 9.946 1.00 94.44 98 ARG A N 1
ATOM 769 C CA . ARG A 1 98 ? 5.571 1.021 9.507 1.00 94.44 98 ARG A CA 1
ATOM 770 C C . ARG A 1 98 ? 4.422 0.625 10.430 1.00 94.44 98 ARG A C 1
ATOM 772 O O . ARG A 1 98 ? 3.669 1.500 10.854 1.00 94.44 98 ARG A O 1
ATOM 779 N N . ASP A 1 99 ? 4.305 -0.658 10.746 1.00 93.25 99 ASP A N 1
ATOM 780 C CA . ASP A 1 99 ? 3.233 -1.162 11.603 1.00 93.25 99 ASP A CA 1
ATOM 781 C C . ASP A 1 99 ? 3.385 -0.660 13.044 1.00 93.25 99 ASP A C 1
ATOM 783 O O . ASP A 1 99 ? 2.400 -0.248 13.661 1.00 93.25 99 ASP A O 1
ATOM 787 N N . LEU A 1 100 ? 4.618 -0.589 13.550 1.00 93.00 100 LEU A N 1
ATOM 788 C CA . LEU A 1 100 ? 4.919 -0.021 14.863 1.00 93.00 100 LEU A CA 1
ATOM 789 C C . LEU A 1 100 ? 4.536 1.463 14.949 1.00 93.00 100 LEU A C 1
ATOM 791 O O . LEU A 1 100 ? 3.856 1.863 15.895 1.00 93.00 100 LEU A O 1
ATOM 795 N N . CYS A 1 101 ? 4.874 2.272 13.938 1.00 94.75 101 CYS A N 1
ATOM 796 C CA . CYS A 1 101 ? 4.444 3.670 13.875 1.00 94.75 101 CYS A CA 1
ATOM 797 C C . CYS A 1 101 ? 2.914 3.793 13.880 1.00 94.75 101 CYS A C 1
ATOM 799 O O . CYS A 1 101 ? 2.372 4.616 14.614 1.00 94.75 101 CYS A O 1
ATOM 801 N N . LEU A 1 102 ? 2.203 2.977 13.093 1.00 93.06 102 LEU A N 1
ATOM 802 C CA . LEU A 1 102 ? 0.737 3.012 13.034 1.00 93.06 102 LEU A CA 1
ATOM 803 C C . LEU A 1 102 ? 0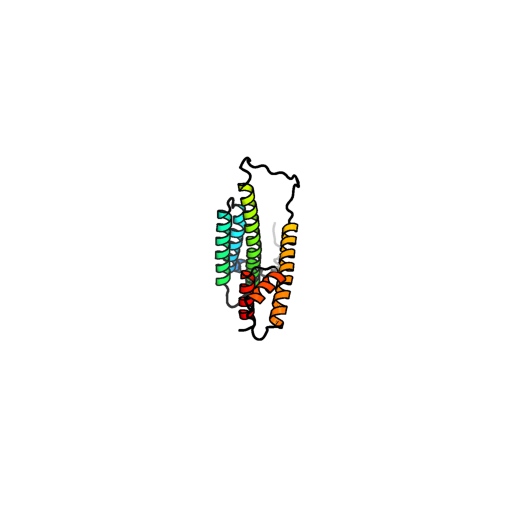.101 2.657 14.382 1.00 93.06 102 LEU A C 1
ATOM 805 O O . LEU A 1 102 ? -0.782 3.380 14.851 1.00 93.06 102 LEU A O 1
ATOM 809 N N . ARG A 1 103 ? 0.580 1.589 15.032 1.00 92.19 103 ARG A N 1
ATOM 810 C CA . ARG A 1 103 ? 0.130 1.197 16.376 1.00 92.19 103 ARG A CA 1
ATOM 811 C C . ARG A 1 103 ? 0.395 2.304 17.389 1.00 92.19 103 ARG A C 1
ATOM 813 O O . ARG A 1 103 ? -0.504 2.669 18.142 1.00 92.19 103 ARG A O 1
ATOM 820 N N . LYS A 1 104 ? 1.589 2.899 17.364 1.00 92.44 104 LYS A N 1
ATOM 821 C CA . LYS A 1 104 ? 1.968 3.954 18.306 1.00 92.44 104 LYS A CA 1
ATOM 822 C C . LYS A 1 104 ? 1.160 5.236 18.119 1.00 92.44 104 LYS A C 1
ATOM 824 O O . LYS A 1 104 ? 0.692 5.804 19.098 1.00 92.44 104 LYS A O 1
ATOM 829 N N . VAL A 1 105 ? 0.909 5.657 16.876 1.00 92.88 105 VAL A N 1
ATOM 830 C CA . VAL A 1 105 ? -0.005 6.778 16.589 1.00 92.88 105 VAL A CA 1
ATOM 831 C C . VAL A 1 105 ? -1.413 6.478 17.098 1.00 92.88 105 VAL A C 1
ATOM 833 O O . VAL A 1 105 ? -2.052 7.361 17.661 1.00 92.88 105 VAL A O 1
ATOM 836 N N . SER A 1 106 ? -1.899 5.248 16.914 1.00 91.31 106 SER A N 1
ATOM 837 C CA . SER A 1 106 ? -3.217 4.834 17.400 1.00 91.31 106 SER A CA 1
ATOM 838 C C . SER A 1 106 ? -3.314 4.900 18.929 1.00 91.31 106 SER A C 1
ATOM 840 O O . SER A 1 106 ? -4.279 5.462 19.437 1.00 91.31 106 SER A O 1
ATOM 842 N N . MET A 1 107 ? -2.292 4.420 19.647 1.00 89.75 107 MET A N 1
ATOM 843 C CA . MET A 1 107 ? -2.192 4.533 21.109 1.00 89.75 107 MET A CA 1
ATOM 844 C C . MET A 1 107 ? -2.202 5.995 21.565 1.00 89.75 107 MET A C 1
ATOM 846 O O . MET A 1 107 ? -3.042 6.378 22.374 1.00 89.75 107 MET A O 1
ATOM 850 N N . LEU A 1 108 ? -1.327 6.828 20.988 1.00 90.19 108 LEU A N 1
ATOM 851 C CA . LEU A 1 108 ? -1.186 8.234 21.376 1.00 90.19 108 LEU A CA 1
ATOM 852 C C . LEU A 1 108 ? -2.463 9.045 21.130 1.00 90.19 108 LEU A C 1
ATOM 854 O O . LEU A 1 108 ? -2.806 9.908 21.934 1.00 90.19 108 LEU A O 1
ATOM 858 N N . LYS A 1 109 ? -3.193 8.747 20.048 1.00 85.81 109 LYS A N 1
ATOM 859 C CA . LYS A 1 109 ? -4.483 9.383 19.757 1.00 85.81 109 LYS A CA 1
ATOM 860 C C . LYS A 1 109 ? -5.585 8.990 20.735 1.00 85.81 109 LYS A C 1
ATOM 862 O O . LYS A 1 109 ? -6.476 9.801 20.934 1.00 85.81 109 LYS A O 1
ATOM 867 N N . ARG A 1 110 ? -5.550 7.788 21.324 1.00 80.06 110 ARG A N 1
ATOM 868 C CA . ARG A 1 110 ? -6.521 7.369 22.352 1.00 80.06 110 ARG A CA 1
ATOM 869 C C . ARG A 1 110 ? -6.247 8.044 23.693 1.00 80.06 110 ARG A C 1
ATOM 871 O O . ARG A 1 110 ? -7.170 8.554 24.313 1.00 80.06 110 ARG A O 1
ATOM 878 N N . THR A 1 111 ? -4.981 8.130 24.101 1.00 66.50 111 THR A N 1
ATOM 879 C CA . THR A 1 111 ? -4.587 8.794 25.357 1.00 66.50 111 THR A CA 1
ATOM 880 C C . THR A 1 111 ? -4.903 10.289 25.383 1.00 66.50 111 THR A C 1
ATOM 882 O O . THR A 1 111 ? -5.178 10.828 26.446 1.00 66.50 111 THR A O 1
ATOM 885 N N . THR A 1 112 ? -4.926 10.969 24.232 1.00 58.34 112 THR A N 1
ATOM 886 C CA . THR A 1 112 ? -5.286 12.397 24.171 1.00 58.34 112 THR A CA 1
ATOM 887 C C . THR A 1 112 ? -6.778 12.675 24.367 1.00 58.34 112 THR A C 1
ATOM 889 O O . THR A 1 112 ? -7.135 13.825 24.590 1.00 58.34 112 THR A O 1
ATOM 892 N N . VAL A 1 113 ? -7.653 11.664 24.278 1.00 56.41 113 VAL A N 1
ATOM 893 C CA . VAL A 1 113 ? -9.117 11.846 24.397 1.00 56.41 113 VAL A CA 1
ATOM 894 C C . VAL A 1 113 ? -9.641 11.555 25.811 1.00 56.41 113 VAL A C 1
ATOM 896 O O . VAL A 1 113 ? -10.797 11.833 26.096 1.00 56.41 113 VAL A O 1
ATOM 899 N N . ALA A 1 114 ? -8.805 11.052 26.725 1.00 50.75 114 ALA A N 1
ATOM 900 C CA . ALA A 1 114 ? -9.212 10.643 28.076 1.00 50.75 114 ALA A CA 1
ATOM 901 C C . ALA A 1 114 ? -9.244 11.791 29.119 1.00 50.75 114 ALA A C 1
ATOM 903 O O . ALA A 1 114 ? -9.187 11.534 30.316 1.00 50.75 114 ALA A O 1
ATOM 904 N N . GLY A 1 115 ? -9.310 13.055 28.682 1.00 40.84 115 GLY A N 1
ATOM 905 C CA . GLY A 1 115 ? -9.176 14.242 29.542 1.00 40.84 115 GLY A CA 1
ATOM 906 C C . GLY A 1 115 ? -10.298 15.283 29.432 1.00 40.84 115 GLY A C 1
ATOM 907 O O . GLY A 1 115 ? -10.016 16.465 29.607 1.00 40.84 115 GLY A O 1
ATOM 908 N N . GLY A 1 116 ? -11.542 14.893 29.122 1.00 34.03 116 GLY A N 1
ATOM 909 C CA . GLY A 1 116 ? -12.672 15.832 29.017 1.00 34.03 116 GLY A CA 1
ATOM 910 C C . GLY A 1 116 ? -14.015 15.262 29.496 1.00 34.03 116 GLY A C 1
ATOM 911 O O . GLY A 1 116 ? -14.562 14.358 28.877 1.00 34.03 116 GLY A O 1
ATOM 912 N N . THR A 1 117 ? -14.523 15.822 30.596 1.00 38.75 117 THR A N 1
ATOM 913 C CA . THR A 1 117 ? -15.829 15.618 31.270 1.00 38.75 117 THR A CA 1
ATOM 914 C C . THR A 1 117 ? -17.048 15.979 30.373 1.00 38.75 117 THR A C 1
ATOM 916 O O . THR A 1 117 ? -16.870 16.713 29.399 1.00 38.75 117 THR A O 1
ATOM 919 N N . PRO A 1 118 ? -18.277 15.466 30.649 1.00 48.78 118 PRO A N 1
ATOM 920 C CA . PRO A 1 118 ? -19.271 15.099 29.637 1.00 48.78 118 PRO A CA 1
ATOM 921 C C . PRO A 1 118 ? -20.408 16.116 29.440 1.00 48.78 118 PRO A C 1
ATOM 923 O O . PRO A 1 118 ? -20.734 16.903 30.326 1.00 48.78 118 PRO A O 1
ATOM 926 N N . GLY A 1 119 ? -21.087 16.016 28.295 1.00 30.28 119 GLY A N 1
ATOM 927 C CA . GLY A 1 119 ? -22.369 16.676 28.048 1.00 30.28 119 GLY A CA 1
ATOM 928 C C . GLY A 1 119 ? -23.039 16.158 26.777 1.00 30.28 119 GLY A C 1
ATOM 929 O O . GLY A 1 119 ? -22.619 16.515 25.681 1.00 30.28 119 GLY A O 1
ATOM 930 N N . GLY A 1 120 ? -24.079 15.330 26.926 1.00 29.75 120 GLY A N 1
ATOM 931 C CA . GLY A 1 120 ? -24.981 14.950 25.830 1.00 29.75 120 GLY A CA 1
ATOM 932 C C . GLY A 1 120 ? -25.423 13.486 25.847 1.00 29.75 120 GLY A C 1
ATOM 933 O O . GLY A 1 120 ? -24.844 12.656 25.158 1.00 29.75 120 GLY A O 1
ATOM 934 N N . ILE A 1 121 ? -26.459 13.192 26.632 1.00 35.75 121 ILE A N 1
ATOM 935 C CA . ILE A 1 121 ? -27.144 11.897 26.758 1.00 35.75 121 ILE A CA 1
ATOM 936 C C . ILE A 1 121 ? -27.874 11.530 25.452 1.00 35.75 121 ILE A C 1
ATOM 938 O O . ILE A 1 121 ? -28.708 12.300 24.982 1.00 35.75 121 ILE A O 1
ATOM 942 N N . SER A 1 122 ? -27.662 10.314 24.939 1.00 31.55 122 SER A N 1
ATOM 943 C CA . SER A 1 122 ? -28.756 9.478 24.426 1.00 31.55 122 SER A CA 1
ATOM 944 C C . SER A 1 122 ? -28.380 8.002 24.551 1.00 31.55 122 SER A C 1
ATOM 946 O O . SER A 1 122 ? -27.311 7.562 24.139 1.00 31.55 122 SER A O 1
ATOM 948 N N . THR A 1 123 ? -29.263 7.298 25.239 1.00 35.84 123 THR A N 1
ATOM 949 C CA . THR A 1 123 ? -29.173 5.963 25.818 1.00 35.84 123 THR A CA 1
ATOM 950 C C . THR A 1 123 ? -29.123 4.854 24.772 1.00 35.84 123 THR A C 1
ATOM 952 O O . THR A 1 123 ? -29.999 4.781 23.915 1.00 35.84 123 THR A O 1
ATOM 955 N N . ASN A 1 124 ? -28.149 3.954 24.902 1.00 31.42 124 ASN A N 1
ATOM 956 C CA . ASN A 1 124 ? -28.396 2.516 25.033 1.00 31.42 124 ASN A CA 1
ATOM 957 C C . ASN A 1 124 ? -27.114 1.845 25.531 1.00 31.42 124 ASN A C 1
ATOM 959 O O . ASN A 1 124 ? -26.073 1.880 24.878 1.00 31.42 124 ASN A O 1
ATOM 963 N N . GLU A 1 125 ? -27.215 1.289 26.732 1.00 38.44 125 GLU A N 1
ATOM 964 C CA . GLU A 1 125 ? -26.183 0.515 27.400 1.00 38.44 125 GLU A CA 1
ATOM 965 C C . GLU A 1 125 ? -25.871 -0.750 26.595 1.00 38.44 125 GLU A C 1
ATOM 967 O O . GLU A 1 125 ? -26.730 -1.610 26.417 1.00 38.44 125 GLU A O 1
ATOM 972 N N . VAL A 1 126 ? -24.620 -0.871 26.156 1.00 35.00 126 VAL A N 1
ATOM 973 C CA . VAL A 1 126 ? -23.889 -2.135 26.234 1.00 35.00 126 VAL A CA 1
ATOM 974 C C . VAL A 1 126 ? -22.500 -1.769 26.741 1.00 35.00 126 VAL A C 1
ATOM 976 O O . VAL A 1 126 ? -21.664 -1.242 26.007 1.00 35.00 126 VAL A O 1
ATOM 979 N N . SER A 1 127 ? -22.307 -1.948 28.043 1.00 42.75 127 SER A N 1
ATOM 980 C CA . SER A 1 127 ? -20.981 -2.078 28.627 1.00 42.75 127 SER A CA 1
ATOM 981 C C . SER A 1 127 ? -20.387 -3.367 28.081 1.00 42.75 127 SER A C 1
ATOM 983 O O . SER A 1 127 ? -20.851 -4.438 28.447 1.00 42.75 127 SER A O 1
ATOM 985 N N . ASP A 1 128 ? -19.389 -3.253 27.218 1.00 30.59 128 ASP A N 1
ATOM 986 C CA . ASP A 1 128 ? -18.453 -4.337 26.956 1.00 30.59 128 ASP A CA 1
ATOM 987 C C . ASP A 1 128 ? -17.047 -3.746 27.047 1.00 30.59 128 ASP A C 1
ATOM 989 O O . ASP A 1 128 ? -16.593 -2.981 26.190 1.00 30.59 128 ASP A O 1
ATOM 993 N N . ASP A 1 129 ? -16.376 -4.082 28.145 1.00 45.56 129 ASP A N 1
ATOM 994 C CA . ASP A 1 129 ? -14.929 -4.066 28.262 1.00 45.56 129 ASP A CA 1
ATOM 995 C C . ASP A 1 129 ? -14.337 -4.858 27.085 1.00 45.56 129 ASP A C 1
ATOM 997 O O . ASP A 1 129 ? -14.435 -6.083 27.038 1.00 45.56 129 ASP A O 1
ATOM 1001 N N . ILE A 1 130 ? -13.741 -4.174 26.103 1.00 44.16 130 ILE A N 1
ATOM 1002 C CA . ILE A 1 130 ? -13.029 -4.845 25.009 1.00 44.16 130 ILE A CA 1
ATOM 1003 C C . ILE A 1 130 ? -11.535 -4.570 25.135 1.00 44.16 130 ILE A C 1
ATOM 1005 O O . ILE A 1 130 ? -11.010 -3.549 24.681 1.00 44.16 130 ILE A O 1
ATOM 1009 N N . ASP A 1 131 ? -10.849 -5.556 25.711 1.00 46.41 131 ASP A N 1
ATOM 1010 C CA . ASP A 1 131 ? -9.504 -5.950 25.307 1.00 46.41 131 ASP A CA 1
ATOM 1011 C C . ASP A 1 131 ? -9.470 -6.093 23.766 1.00 46.41 131 ASP A C 1
ATOM 1013 O O . ASP A 1 131 ? -9.825 -7.136 23.217 1.00 46.41 131 ASP A O 1
ATOM 1017 N N . ASP A 1 132 ? -9.107 -5.027 23.032 1.00 44.91 132 ASP A N 1
ATOM 1018 C CA . ASP A 1 132 ? -9.044 -5.049 21.555 1.00 44.91 132 ASP A CA 1
ATOM 1019 C C . ASP A 1 132 ? -7.769 -5.769 21.090 1.00 44.91 132 ASP A C 1
ATOM 1021 O O . ASP A 1 132 ? -6.700 -5.208 20.828 1.00 44.91 132 ASP A O 1
ATOM 1025 N N . ASP A 1 133 ? -7.971 -7.075 21.072 1.00 49.91 133 ASP A N 1
ATOM 1026 C CA . ASP A 1 133 ? -7.206 -8.220 20.643 1.00 49.91 133 ASP A CA 1
ATOM 1027 C C . ASP A 1 133 ? -6.500 -8.078 19.275 1.00 49.91 133 ASP A C 1
ATOM 1029 O O . ASP A 1 133 ? -7.036 -7.610 18.268 1.00 49.91 133 ASP A O 1
ATOM 1033 N N . MET A 1 134 ? -5.274 -8.606 19.206 1.00 48.62 134 MET A N 1
ATOM 1034 C CA . MET A 1 134 ? -4.473 -8.794 17.990 1.00 48.62 134 MET A CA 1
ATOM 1035 C C . MET A 1 134 ? -5.264 -9.503 16.869 1.00 48.62 134 MET A C 1
ATOM 1037 O O . MET A 1 134 ? -4.985 -9.275 15.678 1.00 48.62 134 MET A O 1
ATOM 1041 N N . ALA A 1 135 ? -6.270 -10.322 17.206 1.00 54.53 135 ALA A N 1
ATOM 1042 C CA . ALA A 1 135 ? -7.125 -10.978 16.221 1.00 54.53 135 ALA A CA 1
ATOM 1043 C C . ALA A 1 135 ? -8.017 -10.012 15.425 1.00 54.53 135 ALA A C 1
ATOM 1045 O O . ALA A 1 135 ? -8.300 -10.311 14.260 1.00 54.53 135 ALA A O 1
ATOM 1046 N N . THR A 1 136 ? -8.377 -8.827 15.936 1.00 62.88 136 THR A N 1
ATOM 1047 C CA . THR A 1 136 ? -9.195 -7.862 15.172 1.00 62.88 136 THR A CA 1
ATOM 1048 C C . THR A 1 136 ? -8.418 -7.278 13.992 1.00 62.88 136 THR A C 1
ATOM 1050 O O . THR A 1 136 ? -8.970 -7.061 12.908 1.00 62.88 136 THR A O 1
ATOM 1053 N N . THR A 1 137 ? -7.093 -7.140 14.117 1.00 66.75 137 THR A N 1
ATOM 1054 C CA . THR A 1 137 ? -6.211 -6.809 12.988 1.00 66.75 137 THR A CA 1
ATOM 1055 C C . THR A 1 137 ? -6.203 -7.911 11.933 1.00 66.75 137 THR A C 1
ATOM 1057 O O . THR A 1 137 ? -6.375 -7.621 10.746 1.00 66.75 137 THR A O 1
ATOM 1060 N N . LYS A 1 138 ? -6.044 -9.178 12.341 1.00 72.75 138 LYS A N 1
ATOM 1061 C CA . LYS A 1 138 ? -6.051 -10.327 11.420 1.00 72.75 138 LYS A CA 1
ATOM 1062 C C . LYS A 1 138 ? -7.397 -10.446 10.702 1.00 72.75 138 LYS A C 1
ATOM 1064 O O . LYS A 1 138 ? -7.407 -10.575 9.480 1.00 72.75 138 LYS A O 1
ATOM 1069 N N . ALA A 1 139 ? -8.507 -10.292 11.422 1.00 75.25 139 ALA A N 1
ATOM 1070 C CA . ALA A 1 139 ? -9.856 -10.282 10.864 1.00 75.25 139 ALA A CA 1
ATOM 1071 C C . ALA A 1 139 ? -10.063 -9.128 9.869 1.00 75.25 139 ALA A C 1
ATOM 1073 O O . ALA A 1 139 ? -10.546 -9.343 8.761 1.00 75.25 139 ALA A O 1
ATOM 1074 N N . ARG A 1 140 ? -9.605 -7.906 10.179 1.00 75.12 140 ARG A N 1
ATOM 1075 C CA . ARG A 1 140 ? -9.651 -6.777 9.227 1.00 75.12 140 ARG A CA 1
ATOM 1076 C C . ARG A 1 140 ? -8.805 -7.031 7.977 1.00 75.12 140 ARG A C 1
ATOM 1078 O O . ARG A 1 140 ? -9.181 -6.606 6.885 1.00 75.12 140 ARG A O 1
ATOM 1085 N N . HIS A 1 141 ? -7.651 -7.683 8.113 1.00 80.31 141 HIS A N 1
ATOM 1086 C CA . HIS A 1 141 ? -6.831 -8.091 6.970 1.00 80.31 141 HIS A CA 1
ATOM 1087 C C . HIS A 1 141 ? -7.519 -9.171 6.128 1.00 80.31 141 HIS A C 1
ATOM 1089 O O . HIS A 1 141 ? -7.475 -9.085 4.900 1.00 80.31 141 HIS A O 1
ATOM 1095 N N . GLU A 1 142 ? -8.185 -10.128 6.774 1.00 84.62 142 GLU A N 1
ATOM 1096 C CA . GLU A 1 142 ? -8.996 -11.163 6.131 1.00 84.62 142 GLU A CA 1
ATOM 1097 C C . GLU A 1 142 ? -10.132 -10.544 5.319 1.00 84.62 142 GLU A C 1
ATOM 1099 O O . GLU A 1 142 ? -10.191 -10.721 4.105 1.00 84.62 142 GLU A O 1
ATOM 1104 N N . VAL A 1 143 ? -10.947 -9.699 5.953 1.00 84.50 143 VAL A N 1
ATOM 1105 C CA . VAL A 1 143 ? -12.074 -8.995 5.325 1.00 84.50 143 VAL A CA 1
ATOM 1106 C C . VAL A 1 143 ? -11.609 -8.183 4.116 1.00 84.50 143 VAL A C 1
ATOM 1108 O O . VAL A 1 143 ? -12.217 -8.247 3.050 1.00 84.50 143 VAL A O 1
ATOM 1111 N N . ARG A 1 144 ? -10.485 -7.460 4.224 1.00 87.12 144 ARG A N 1
ATOM 1112 C CA . ARG A 1 144 ? -9.910 -6.719 3.086 1.00 87.12 144 ARG A CA 1
ATOM 1113 C C . ARG A 1 144 ? -9.478 -7.635 1.947 1.00 87.12 144 ARG A C 1
ATOM 1115 O O . ARG A 1 144 ? -9.606 -7.248 0.785 1.00 87.12 144 ARG A O 1
ATOM 1122 N N . ARG A 1 145 ? -8.925 -8.811 2.255 1.00 89.75 145 ARG A N 1
ATOM 1123 C CA . ARG A 1 145 ? -8.516 -9.784 1.237 1.00 89.75 145 ARG A CA 1
ATOM 1124 C C . ARG A 1 145 ? -9.735 -10.365 0.537 1.00 89.75 145 ARG A C 1
ATOM 1126 O O . ARG A 1 145 ? -9.745 -10.383 -0.688 1.00 89.75 145 ARG A O 1
ATOM 1133 N N . VAL A 1 146 ? -10.755 -10.760 1.296 1.00 90.62 146 VAL A N 1
ATOM 1134 C CA . VAL A 1 146 ? -12.022 -11.279 0.769 1.00 90.62 146 VAL A CA 1
ATOM 1135 C C . VAL A 1 146 ? -12.702 -10.234 -0.113 1.00 90.62 146 VAL A C 1
ATOM 1137 O O . VAL A 1 146 ? -13.004 -10.525 -1.266 1.00 90.62 146 VAL A O 1
ATOM 1140 N N . LEU A 1 147 ? -12.822 -8.986 0.353 1.00 88.38 147 LEU A N 1
ATOM 1141 C CA . LEU A 1 147 ? -13.380 -7.889 -0.444 1.00 88.38 147 LEU A CA 1
ATOM 1142 C C . LEU A 1 147 ? -12.576 -7.662 -1.733 1.00 88.38 147 LEU A C 1
ATOM 1144 O O . LEU A 1 147 ? -13.154 -7.475 -2.800 1.00 88.38 147 LEU A O 1
ATOM 1148 N N . LYS A 1 148 ? -11.238 -7.738 -1.655 1.00 92.00 148 LYS A N 1
ATOM 1149 C CA . LYS A 1 148 ? -10.363 -7.646 -2.830 1.00 92.00 148 LYS A CA 1
ATOM 1150 C C . LYS A 1 148 ? -10.593 -8.763 -3.830 1.00 92.00 148 LYS A C 1
ATOM 1152 O O . LYS A 1 148 ? -10.607 -8.490 -5.028 1.00 92.00 148 LYS A O 1
ATOM 1157 N N . ILE A 1 149 ? -10.751 -9.992 -3.360 1.00 92.00 149 ILE A N 1
ATOM 1158 C CA . ILE A 1 149 ? -11.055 -11.137 -4.216 1.00 92.00 149 ILE A CA 1
ATOM 1159 C C . ILE A 1 149 ? -12.418 -10.926 -4.886 1.00 92.00 149 ILE A C 1
ATOM 1161 O O . ILE A 1 149 ? -12.499 -11.043 -6.108 1.00 92.00 149 ILE A O 1
ATOM 1165 N N . HIS A 1 150 ? -13.434 -10.519 -4.116 1.00 94.19 150 HIS A N 1
ATOM 1166 C CA . HIS A 1 150 ? -14.791 -10.260 -4.604 1.00 94.19 150 HIS A CA 1
ATOM 1167 C C . HIS A 1 150 ? -14.817 -9.235 -5.739 1.00 94.19 150 HIS A C 1
ATOM 1169 O O . HIS A 1 150 ? -15.142 -9.589 -6.873 1.00 94.19 150 HIS A O 1
ATOM 1175 N N . TYR A 1 151 ? -14.393 -7.988 -5.485 1.00 94.19 151 TYR A N 1
ATOM 1176 C CA . TYR A 1 151 ? -14.447 -6.965 -6.533 1.00 94.19 151 TYR A CA 1
ATOM 1177 C C . TYR A 1 151 ? -13.550 -7.322 -7.718 1.00 94.19 151 TYR A C 1
ATOM 1179 O O . TYR A 1 151 ? -13.913 -7.068 -8.859 1.00 94.19 151 TYR A O 1
ATOM 1187 N N . THR A 1 152 ? -12.385 -7.941 -7.490 1.00 94.44 152 THR A N 1
ATOM 1188 C CA . THR A 1 152 ? -11.486 -8.295 -8.599 1.00 94.44 152 THR A CA 1
ATOM 1189 C C . THR A 1 152 ? -12.129 -9.336 -9.512 1.00 94.44 152 THR A C 1
ATOM 1191 O O . THR A 1 152 ? -11.940 -9.260 -10.722 1.00 94.44 152 THR A O 1
ATOM 1194 N N . SER A 1 153 ? -12.897 -10.277 -8.957 1.00 95.50 153 SER 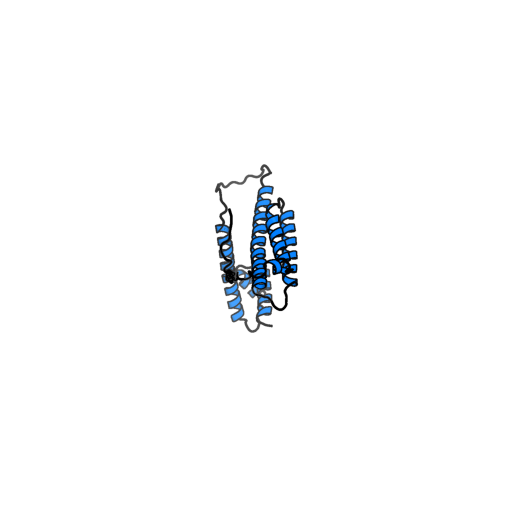A N 1
ATOM 1195 C CA . SER A 1 153 ? -13.649 -11.269 -9.731 1.00 95.50 153 SER A CA 1
ATOM 1196 C C . SER A 1 153 ? -14.704 -10.604 -10.620 1.00 95.50 153 SER A C 1
ATOM 1198 O O . SER A 1 153 ? -14.720 -10.824 -11.832 1.00 95.50 153 SER A O 1
ATOM 1200 N N . VAL A 1 154 ? -15.514 -9.709 -10.042 1.00 95.19 154 VAL A N 1
ATOM 1201 C CA . VAL A 1 154 ? -16.558 -8.963 -10.767 1.00 95.19 154 VAL A CA 1
ATOM 1202 C C . VAL A 1 154 ? -15.962 -8.159 -11.926 1.00 95.19 154 VAL A C 1
ATOM 1204 O O . VAL A 1 154 ? -16.447 -8.238 -13.054 1.00 95.19 154 VAL A O 1
ATOM 1207 N N . LEU A 1 155 ? -14.880 -7.417 -11.668 1.00 95.50 155 LEU A N 1
ATOM 1208 C CA . LEU A 1 155 ? -14.255 -6.563 -12.681 1.00 95.50 155 LEU A CA 1
ATOM 1209 C C . LEU A 1 155 ? -13.578 -7.369 -13.794 1.00 95.50 155 LEU A C 1
ATOM 1211 O O . LEU A 1 155 ? -13.657 -6.980 -14.956 1.00 95.50 155 LEU A O 1
ATOM 1215 N N . LYS A 1 156 ? -12.955 -8.508 -13.466 1.00 94.50 156 LYS A N 1
ATOM 1216 C CA . LYS A 1 156 ? -12.373 -9.409 -14.471 1.00 94.50 156 LYS A CA 1
ATOM 1217 C C . LYS A 1 156 ? -13.436 -10.012 -15.384 1.00 94.50 156 LYS A C 1
ATOM 1219 O O . LYS A 1 156 ? -13.277 -9.955 -16.592 1.00 94.50 156 LYS A O 1
ATOM 1224 N N . ASN A 1 157 ? -14.553 -10.477 -14.827 1.00 95.62 157 ASN A N 1
ATOM 1225 C CA . ASN A 1 157 ? -15.661 -10.998 -15.628 1.00 95.62 157 ASN A CA 1
ATOM 1226 C C . ASN A 1 157 ? -16.193 -9.953 -16.631 1.00 95.62 157 ASN A C 1
ATOM 1228 O O . ASN A 1 157 ? -16.520 -10.283 -17.771 1.00 95.62 157 ASN A O 1
ATOM 1232 N N . TRP A 1 158 ? -16.279 -8.681 -16.224 1.00 95.31 158 TRP A N 1
ATOM 1233 C CA . TRP A 1 158 ? -16.669 -7.615 -17.150 1.00 95.31 158 TRP A CA 1
ATOM 1234 C C . TRP A 1 158 ? -15.628 -7.410 -18.256 1.00 95.31 158 TRP A C 1
ATOM 1236 O O . TRP A 1 158 ? -16.001 -7.293 -19.422 1.00 95.31 158 TRP A O 1
ATOM 1246 N N . ILE A 1 159 ? -14.338 -7.422 -17.906 1.00 94.81 159 ILE A N 1
ATOM 1247 C CA . ILE A 1 159 ? -13.236 -7.332 -18.869 1.00 94.81 159 ILE A CA 1
ATOM 1248 C C . ILE A 1 159 ? -13.270 -8.479 -19.879 1.00 94.81 159 ILE A C 1
ATOM 1250 O O . ILE A 1 159 ? -13.076 -8.218 -21.057 1.00 94.81 159 ILE A O 1
ATOM 1254 N N . ASP A 1 160 ? -13.534 -9.716 -19.461 1.00 92.81 160 ASP A N 1
ATOM 1255 C CA . ASP A 1 160 ? -13.556 -10.866 -20.375 1.00 92.81 160 ASP A CA 1
ATOM 1256 C C . ASP A 1 160 ? -14.613 -10.678 -21.480 1.00 92.81 160 ASP A C 1
ATOM 1258 O O . ASP A 1 160 ? -14.382 -10.985 -22.652 1.00 92.81 160 ASP A O 1
ATOM 1262 N N . ARG A 1 161 ? -15.752 -10.068 -21.122 1.00 93.00 161 ARG A N 1
ATOM 1263 C CA . ARG A 1 161 ? -16.819 -9.688 -22.061 1.00 93.00 161 ARG A CA 1
ATOM 1264 C C . ARG A 1 161 ? -16.467 -8.472 -22.929 1.00 93.00 161 ARG A C 1
ATOM 1266 O O . ARG A 1 161 ? -16.943 -8.390 -24.055 1.00 93.00 161 ARG A O 1
ATOM 1273 N N . HIS A 1 162 ? -15.613 -7.573 -22.441 1.00 92.06 162 HIS A N 1
ATOM 1274 C CA . HIS A 1 162 ? -15.223 -6.315 -23.096 1.00 92.06 162 HIS A CA 1
ATOM 1275 C C . HIS A 1 162 ? -13.717 -6.249 -23.392 1.00 92.06 162 HIS A C 1
ATOM 1277 O O . HIS A 1 162 ? -13.089 -5.193 -23.281 1.00 92.06 162 HIS A O 1
ATOM 1283 N N . HIS A 1 163 ? -13.112 -7.383 -23.754 1.00 88.75 163 HIS A N 1
ATOM 1284 C CA . HIS A 1 163 ? -11.658 -7.493 -23.895 1.00 88.75 163 HIS A CA 1
ATOM 1285 C C . HIS A 1 163 ? -11.113 -6.618 -25.035 1.00 88.75 163 HIS A C 1
ATOM 1287 O O . HIS A 1 163 ? -9.990 -6.126 -24.952 1.00 88.75 163 HIS A O 1
ATOM 1293 N N . SER A 1 164 ? -11.918 -6.393 -26.077 1.00 87.50 164 SER A N 1
ATOM 1294 C CA . SER A 1 164 ? -11.590 -5.552 -27.231 1.00 87.50 164 SER A CA 1
ATOM 1295 C C . SER A 1 164 ? -11.629 -4.053 -26.913 1.00 87.50 164 SER A C 1
ATOM 1297 O O . SER A 1 164 ? -10.838 -3.287 -27.462 1.00 87.50 164 SER A O 1
ATOM 1299 N N . HIS A 1 165 ? -12.516 -3.622 -26.011 1.00 88.56 165 HIS A N 1
ATOM 1300 C CA . HIS A 1 165 ? -12.658 -2.221 -25.619 1.00 88.56 165 HIS A CA 1
ATOM 1301 C C . HIS A 1 165 ? -12.988 -2.080 -24.121 1.00 88.56 165 HIS A C 1
ATOM 1303 O O . HIS A 1 165 ? -14.144 -1.868 -23.755 1.00 88.56 165 HIS A O 1
ATOM 1309 N N . PRO A 1 166 ? -11.984 -2.158 -23.223 1.00 90.25 166 PRO A N 1
ATOM 1310 C CA . PRO A 1 166 ? -12.199 -2.131 -21.775 1.00 90.25 166 PRO A CA 1
ATOM 1311 C C . PRO A 1 166 ? -12.383 -0.700 -21.239 1.00 90.25 166 PRO A C 1
ATOM 1313 O O . PRO A 1 166 ? -11.604 -0.188 -20.416 1.00 90.25 166 PRO A O 1
ATOM 1316 N N . PHE A 1 167 ? -13.425 -0.041 -21.735 1.00 91.81 167 PHE A N 1
ATOM 1317 C CA . PHE A 1 167 ? -13.873 1.284 -21.332 1.00 91.81 167 PHE A CA 1
ATOM 1318 C C . PHE A 1 167 ? -15.356 1.202 -20.962 1.00 91.81 167 PHE A C 1
ATOM 1320 O O . PHE A 1 167 ? -16.200 1.300 -21.847 1.00 91.81 167 PHE A O 1
ATOM 1327 N N . PRO A 1 168 ? -15.679 1.005 -19.673 1.00 91.69 168 PRO A N 1
ATOM 1328 C CA . PRO A 1 168 ? -17.069 0.917 -19.250 1.00 91.69 168 PRO A CA 1
ATOM 1329 C C . PRO A 1 168 ? -17.777 2.261 -19.440 1.00 91.69 168 PRO A C 1
ATOM 1331 O O . PRO A 1 168 ? -17.202 3.320 -19.139 1.00 91.69 168 PRO A O 1
ATOM 1334 N N . THR A 1 169 ? -19.027 2.215 -19.898 1.00 93.56 169 THR A N 1
ATOM 1335 C CA . THR A 1 169 ? -19.903 3.391 -19.997 1.00 93.56 169 THR A CA 1
ATOM 1336 C C . THR A 1 169 ? -20.299 3.912 -18.611 1.00 93.56 169 THR A C 1
ATOM 1338 O O . THR A 1 169 ? -19.937 3.345 -17.577 1.00 93.56 169 THR A O 1
ATOM 1341 N N . LYS A 1 170 ? -21.021 5.036 -18.546 1.00 92.56 170 LYS A N 1
ATOM 1342 C CA . LYS A 1 170 ? -21.463 5.613 -17.266 1.00 92.56 170 LYS A CA 1
ATOM 1343 C C . LYS A 1 170 ? -22.413 4.665 -16.527 1.00 92.56 170 LYS A C 1
ATOM 1345 O O . LYS A 1 170 ? -22.300 4.505 -15.314 1.00 92.56 170 LYS A O 1
ATOM 1350 N N . GLU A 1 171 ? -23.301 4.024 -17.271 1.00 92.31 171 GLU A N 1
ATOM 1351 C CA . GLU A 1 171 ? -24.286 3.065 -16.785 1.00 92.31 171 GLU A CA 1
ATOM 1352 C C . GLU A 1 171 ? -23.585 1.800 -16.274 1.00 92.31 171 GLU A C 1
ATOM 1354 O O . GLU A 1 171 ? -23.793 1.387 -15.135 1.00 92.31 171 GLU A O 1
ATOM 1359 N N . GLU A 1 172 ? -22.646 1.255 -17.052 1.00 93.69 172 GLU A N 1
ATOM 1360 C CA . GLU A 1 172 ? -21.867 0.083 -16.641 1.00 93.69 172 GLU A CA 1
ATOM 1361 C C . GLU A 1 172 ? -20.991 0.365 -15.422 1.00 93.69 172 GLU A C 1
ATOM 1363 O O . GLU A 1 172 ? -20.830 -0.492 -14.556 1.00 93.69 172 GLU A O 1
ATOM 1368 N N . LYS A 1 173 ? -20.433 1.576 -15.310 1.00 94.44 173 LYS A N 1
ATOM 1369 C CA . LYS A 1 173 ? -19.695 1.980 -14.108 1.00 94.44 173 LYS A CA 1
ATOM 1370 C C . LYS A 1 173 ? -20.579 1.940 -12.869 1.00 94.44 173 LYS A C 1
ATOM 1372 O O . LYS A 1 173 ? -20.109 1.456 -11.840 1.00 94.44 173 LYS A O 1
ATOM 1377 N N . ALA A 1 174 ? -21.817 2.429 -12.956 1.00 94.19 174 ALA A N 1
ATOM 1378 C CA . ALA A 1 174 ? -22.756 2.397 -11.838 1.00 94.19 174 ALA A CA 1
ATOM 1379 C C . ALA A 1 174 ? -23.054 0.950 -11.414 1.00 94.19 174 ALA A C 1
ATOM 1381 O O . ALA A 1 174 ? -22.871 0.609 -10.244 1.00 94.19 174 ALA A O 1
ATOM 1382 N N . GLU A 1 175 ? -23.373 0.076 -12.373 1.00 95.56 175 GLU A N 1
ATOM 1383 C CA . GLU A 1 175 ? -23.600 -1.348 -12.101 1.00 95.56 175 GLU A CA 1
ATOM 1384 C C . GLU A 1 175 ? -22.374 -2.045 -11.501 1.00 95.56 175 GLU A C 1
ATOM 1386 O O . GLU A 1 175 ? -22.495 -2.870 -10.595 1.00 95.56 175 GLU A O 1
ATOM 1391 N N . LEU A 1 176 ? -21.175 -1.750 -12.010 1.00 95.38 176 LEU A N 1
ATOM 1392 C CA . LEU A 1 176 ? -19.943 -2.350 -11.509 1.00 95.38 176 LEU A CA 1
ATOM 1393 C C . LEU A 1 176 ? -19.620 -1.867 -10.098 1.00 95.38 176 LEU A C 1
ATOM 1395 O O . LEU A 1 176 ? -19.170 -2.676 -9.293 1.00 95.38 176 LEU A O 1
ATOM 1399 N N . CYS A 1 177 ? -19.859 -0.594 -9.775 1.00 95.25 177 CYS A N 1
ATOM 1400 C CA . CYS A 1 177 ? -19.686 -0.082 -8.413 1.00 95.25 177 CYS A CA 1
ATOM 1401 C C . CYS A 1 177 ? -20.606 -0.805 -7.427 1.00 95.25 177 CYS A C 1
ATOM 1403 O O . CYS A 1 177 ? -20.149 -1.210 -6.357 1.00 95.25 177 CYS A O 1
ATOM 1405 N N . GLU A 1 178 ? -21.866 -1.008 -7.813 1.00 95.12 178 GLU A N 1
ATOM 1406 C CA . GLU A 1 178 ? -22.860 -1.716 -7.009 1.00 95.12 178 GLU A CA 1
ATOM 1407 C C . GLU A 1 178 ? -22.479 -3.193 -6.822 1.00 95.12 178 GLU A C 1
ATOM 1409 O O . GLU A 1 178 ? -22.288 -3.646 -5.693 1.00 95.12 178 GLU A O 1
ATOM 1414 N N . LYS A 1 179 ? -22.247 -3.931 -7.917 1.00 94.00 179 LYS A N 1
ATOM 1415 C CA . LYS A 1 179 ? -21.896 -5.366 -7.890 1.00 94.00 179 LYS A CA 1
ATOM 1416 C C . LYS A 1 179 ? -20.586 -5.643 -7.146 1.00 94.00 179 LYS A C 1
ATOM 1418 O O . LYS A 1 179 ? -20.447 -6.658 -6.459 1.00 94.00 179 LYS A O 1
ATOM 1423 N N . ALA A 1 180 ? -19.601 -4.759 -7.295 1.00 94.56 180 ALA A N 1
ATOM 1424 C CA . ALA A 1 180 ? -18.286 -4.909 -6.686 1.00 94.56 180 ALA A CA 1
ATOM 1425 C C . ALA A 1 180 ? -18.187 -4.310 -5.270 1.00 94.56 180 ALA A C 1
ATOM 1427 O O . ALA A 1 180 ? -17.172 -4.532 -4.608 1.00 94.56 180 ALA A O 1
ATOM 1428 N N . ALA A 1 181 ? -19.203 -3.571 -4.807 1.00 94.19 181 ALA A N 1
ATOM 1429 C CA . ALA A 1 181 ? -19.199 -2.838 -3.540 1.00 94.19 181 ALA A CA 1
ATOM 1430 C C . ALA A 1 181 ? -17.956 -1.936 -3.365 1.00 94.19 181 ALA A C 1
ATOM 1432 O O . ALA A 1 181 ? -17.308 -1.917 -2.313 1.00 94.19 181 ALA A O 1
ATOM 1433 N N . ILE A 1 182 ? -17.596 -1.194 -4.418 1.00 94.69 182 ILE A N 1
ATOM 1434 C CA . ILE A 1 182 ? -16.484 -0.231 -4.413 1.00 94.69 182 ILE A CA 1
ATOM 1435 C C . ILE A 1 182 ? -16.940 1.129 -4.938 1.00 94.69 182 ILE A C 1
ATOM 1437 O O . ILE A 1 182 ? -17.886 1.237 -5.709 1.00 94.69 182 ILE A O 1
ATOM 1441 N N . SER A 1 183 ? -16.230 2.184 -4.546 1.00 94.75 183 SER A N 1
ATOM 1442 C CA . SER A 1 183 ? -16.490 3.532 -5.059 1.00 94.75 183 SER A CA 1
ATOM 1443 C C . SER A 1 183 ? -16.091 3.676 -6.531 1.00 94.75 183 SER A C 1
ATOM 1445 O O . SER A 1 183 ? -15.120 3.067 -6.991 1.00 94.75 183 SER A O 1
ATOM 1447 N N . GLU A 1 184 ? -16.749 4.592 -7.243 1.00 92.62 184 GLU A N 1
ATOM 1448 C CA . GLU A 1 184 ? -16.430 4.911 -8.642 1.00 92.62 184 GLU A CA 1
ATOM 1449 C C . GLU A 1 184 ? -14.963 5.332 -8.825 1.00 92.62 184 GLU A C 1
ATOM 1451 O O . GLU A 1 184 ? -14.295 4.956 -9.789 1.00 92.62 184 GLU A O 1
ATOM 1456 N N . ARG A 1 185 ? -14.391 6.041 -7.844 1.00 94.81 185 ARG A N 1
ATOM 1457 C CA . ARG A 1 185 ? -12.964 6.391 -7.855 1.00 94.81 185 ARG A CA 1
ATOM 1458 C C . ARG A 1 185 ? -12.066 5.151 -7.845 1.00 94.81 185 ARG A C 1
ATOM 1460 O O . ARG A 1 185 ? -11.059 5.116 -8.552 1.00 94.81 185 ARG A O 1
ATOM 1467 N N . GLN A 1 186 ? -12.391 4.147 -7.027 1.00 93.56 186 GLN A N 1
ATOM 1468 C CA . GLN A 1 186 ? -11.643 2.886 -6.976 1.00 93.56 186 GLN A CA 1
ATOM 1469 C C . GLN A 1 186 ? -11.793 2.105 -8.281 1.00 93.56 186 GLN A C 1
ATOM 1471 O O . GLN A 1 186 ? -10.792 1.596 -8.782 1.00 93.56 186 GLN A O 1
ATOM 1476 N N . LEU A 1 187 ? -13.000 2.084 -8.851 1.00 95.81 187 LEU A N 1
ATOM 1477 C CA . LEU A 1 187 ? -13.284 1.486 -10.152 1.00 95.81 187 LEU A CA 1
ATOM 1478 C C . LEU A 1 187 ? -12.414 2.112 -11.254 1.00 95.81 187 LEU A C 1
ATOM 1480 O O . LEU A 1 187 ? -11.665 1.413 -11.937 1.00 95.81 187 LEU A O 1
ATOM 1484 N N . ASN A 1 188 ? -12.426 3.443 -11.368 1.00 94.56 188 ASN A N 1
ATOM 1485 C CA . ASN A 1 188 ? -11.650 4.185 -12.365 1.00 94.56 188 ASN A CA 1
ATOM 1486 C C . ASN A 1 188 ? -10.138 3.941 -12.222 1.00 94.56 188 ASN A C 1
ATOM 1488 O O . ASN A 1 188 ? -9.433 3.728 -13.215 1.00 94.56 188 ASN A O 1
ATOM 1492 N N . ASN A 1 189 ? -9.636 3.915 -10.985 1.00 95.06 189 ASN A N 1
ATOM 1493 C CA . ASN A 1 189 ? -8.238 3.590 -10.709 1.00 95.06 189 ASN A CA 1
ATOM 1494 C C . ASN A 1 189 ? -7.895 2.151 -11.111 1.00 95.06 189 ASN A C 1
ATOM 1496 O O . ASN A 1 189 ? -6.825 1.917 -11.679 1.00 95.06 189 ASN A O 1
ATOM 1500 N N . TRP A 1 190 ? -8.793 1.200 -10.842 1.00 95.19 190 TRP A N 1
ATOM 1501 C CA . TRP A 1 190 ? -8.608 -0.199 -11.208 1.00 95.19 190 TRP A CA 1
ATOM 1502 C C . TRP A 1 190 ? -8.515 -0.362 -12.725 1.00 95.19 190 TRP A C 1
ATOM 1504 O O . TRP A 1 190 ? -7.517 -0.901 -13.196 1.00 95.19 190 TRP A O 1
ATOM 1514 N N . PHE A 1 191 ? -9.464 0.188 -13.492 1.00 95.19 191 PHE A N 1
ATOM 1515 C CA . PHE A 1 191 ? -9.462 0.105 -14.960 1.00 95.19 191 PHE A CA 1
ATOM 1516 C C . PHE A 1 191 ? -8.254 0.790 -15.589 1.00 95.19 191 PHE A C 1
ATOM 1518 O O . PHE A 1 191 ? -7.630 0.246 -16.498 1.00 95.19 191 PHE A O 1
ATOM 1525 N N . THR A 1 192 ? -7.878 1.963 -15.082 1.00 94.19 192 THR A N 1
ATOM 1526 C CA . THR A 1 192 ? -6.694 2.674 -15.576 1.00 94.19 192 THR A CA 1
ATOM 1527 C C . THR A 1 192 ? -5.434 1.839 -15.370 1.00 94.19 192 THR A C 1
ATOM 1529 O O . THR A 1 192 ? -4.618 1.695 -16.277 1.00 94.19 192 THR A O 1
ATOM 1532 N N . ASN A 1 193 ? -5.273 1.257 -14.183 1.00 95.19 193 ASN A N 1
ATOM 1533 C CA . ASN A 1 193 ? -4.131 0.407 -13.884 1.00 95.19 193 ASN A CA 1
ATOM 1534 C C . ASN A 1 193 ? -4.192 -0.948 -14.616 1.00 95.19 193 ASN A C 1
ATOM 1536 O O . ASN A 1 193 ? -3.142 -1.467 -14.976 1.00 95.19 193 ASN A O 1
ATOM 1540 N N . TYR A 1 194 ? -5.383 -1.507 -14.847 1.00 94.38 194 TYR A N 1
ATOM 1541 C CA . TYR A 1 194 ? -5.575 -2.724 -15.636 1.00 94.38 194 TYR A CA 1
ATOM 1542 C C . TYR A 1 194 ? -5.096 -2.510 -17.070 1.00 94.38 194 TYR A C 1
ATOM 1544 O O . TYR A 1 194 ? -4.213 -3.232 -17.526 1.00 94.38 194 TYR A O 1
ATOM 1552 N N . ARG A 1 195 ? -5.595 -1.459 -17.739 1.00 93.94 195 ARG A N 1
ATOM 1553 C CA . ARG A 1 195 ? -5.172 -1.124 -19.102 1.00 93.94 195 ARG A CA 1
ATOM 1554 C C . ARG A 1 195 ? -3.661 -0.959 -19.170 1.00 93.94 195 ARG A C 1
ATOM 1556 O O . ARG A 1 195 ? -3.040 -1.687 -19.927 1.00 93.94 195 ARG A O 1
ATOM 1563 N N . ARG A 1 196 ? -3.059 -0.155 -18.278 1.00 93.56 196 ARG A N 1
ATOM 1564 C CA . ARG A 1 196 ? -1.591 0.024 -18.183 1.00 93.56 196 ARG A CA 1
ATOM 1565 C C . ARG A 1 196 ? -0.776 -1.271 -18.097 1.00 93.56 196 ARG A C 1
ATOM 1567 O O . ARG A 1 196 ? 0.392 -1.243 -18.452 1.00 93.56 196 ARG A O 1
ATOM 1574 N N . ARG A 1 197 ? -1.338 -2.360 -17.566 1.00 93.62 197 ARG A N 1
ATOM 1575 C CA . ARG A 1 197 ? -0.626 -3.635 -17.368 1.00 93.62 197 ARG A CA 1
ATOM 1576 C C . ARG A 1 197 ? -0.907 -4.678 -18.444 1.00 93.62 197 ARG A C 1
ATOM 1578 O O . ARG A 1 197 ? -0.143 -5.630 -18.537 1.00 93.62 197 ARG A O 1
ATOM 1585 N N . HIS A 1 198 ? -2.019 -4.550 -19.162 1.00 87.62 198 HIS A N 1
ATOM 1586 C CA . HIS A 1 198 ? -2.543 -5.618 -20.016 1.00 87.62 198 HIS A CA 1
ATOM 1587 C C . HIS A 1 198 ? -2.863 -5.175 -21.450 1.00 87.62 198 HIS A C 1
ATOM 1589 O O . HIS A 1 198 ? -3.089 -6.034 -22.291 1.00 87.62 198 HIS A O 1
ATOM 1595 N N . LEU A 1 199 ? -2.920 -3.868 -21.726 1.00 81.12 199 LEU A N 1
ATOM 1596 C CA . LEU A 1 199 ? -3.264 -3.297 -23.036 1.00 81.12 199 LEU A CA 1
ATOM 1597 C C . LEU A 1 199 ? -2.146 -2.434 -23.653 1.00 81.12 199 LEU A C 1
ATOM 1599 O O . LEU A 1 199 ? -2.351 -1.890 -24.735 1.00 81.12 199 LEU A O 1
ATOM 1603 N N . HIS A 1 200 ? -1.007 -2.276 -22.973 1.00 62.34 200 HIS A N 1
ATOM 1604 C CA . HIS A 1 200 ? 0.172 -1.566 -23.483 1.00 62.34 200 HIS A CA 1
ATOM 1605 C C . HIS A 1 200 ? 1.337 -2.530 -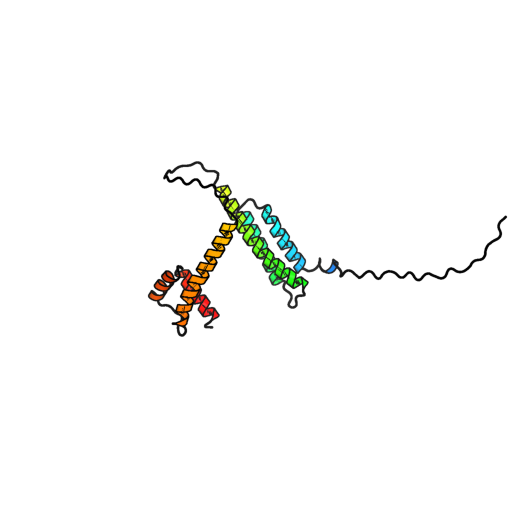23.660 1.00 62.34 200 HIS A C 1
ATOM 1607 O O . HIS A 1 200 ? 1.414 -3.487 -22.853 1.00 62.34 200 HIS A O 1
#

InterPro domains:
  IPR001356 Homeodomain [PS50071] (138-200)
  IPR001356 Homeodomain [cd00086] (144-198)
  IPR008422 KN homeodomain [PF05920] (158-197)
  IPR009057 Homedomain-like superfamily [SSF46689] (128-198)
  IPR050224 Three Amino acid Loop Extension (TALE) homeobox [PTHR11850] (106-199)

Nearest PDB structures (foldseek):
  8xvl-assembly1_R  TM=2.945E-01  e=2.031E+00  Acetivibrio thermocellus ATCC 27405

Secondary structure (DSSP, 8-state):
-------------------------GGGTTT-HHHHHHHHHHHHHHHTTT--SHHHHHHHHHHHHHHHHHHHHT--SS--HHHHHHHHHHHHHHHHHHHHHHHHHHHHHHHTTSS------------------HHHHHHHHHHHHHHHHHHHHHHHHHHHHTSS-----HHHHHHHHHHHT--HHHHHHHHHHHHHHHT-

Organism: NCBI:txid1314771

pLDDT: mean 77.34, std 21.7, range [29.75, 96.25]

Radius of gyration: 32.44 Å; Cα contacts (8 Å, |Δi|>4): 86; chains: 1; bounding box: 112×52×72 Å

Mean predicted aligned error: 17.83 Å

Solvent-accessible surface area (backbone atoms only — not comparable to full-atom values): 12414 Å² total; per-residue (Å²): 135,91,83,85,84,84,90,75,86,80,77,80,78,80,78,80,73,80,81,70,78,78,71,78,68,71,76,65,58,76,72,35,69,61,51,51,44,53,50,50,44,52,54,48,57,60,54,51,78,75,44,85,44,58,66,48,39,53,50,48,50,51,54,41,52,54,47,51,51,50,50,62,68,68,58,63,97,74,70,55,75,68,54,51,49,49,53,53,47,53,55,51,48,51,54,54,48,51,52,51,44,52,52,50,40,53,53,50,60,54,67,70,65,77,79,72,89,87,88,84,91,80,91,76,92,75,90,70,93,70,84,87,49,77,62,59,57,54,49,54,53,47,51,53,50,53,50,49,53,51,26,51,51,54,53,48,57,52,37,70,77,28,68,90,60,80,68,76,51,77,67,53,45,53,52,48,24,61,78,34,74,45,54,64,70,58,51,54,53,49,50,55,54,46,42,67,71,73,72,106

Sequence (200 aa):
MLFPKPKIPLRKQKQHEPTSPRLPNLEMCSSSPLFLQVGHLFAIFRAIDGASTVQGVMSNRKRFTACLEEVQRARPPHMDTSDKALFHGARSLNSIHRDLCLRKVSMLKRTTVAGGTPGGISTNEVSDDIDDDMATTKARHEVRRVLKIHYTSVLKNWIDRHHSHPFPTKEEKAELCEKAAISERQLNNWFTNYRRRHLH